Protein AF-A0A0S9REZ8-F1 (afdb_monomer_lite)

Radius of gyration: 22.98 Å; chains: 1; bounding box: 68×44×53 Å

Secondary structure (DSSP, 8-state):
---SBHHHHHHHHHSPTT-TT--SSBTTTTB-HHHHHHHHHHTT--TTSB--HHHHHHIIIIIIIIII-HHHHHHHTTSS--HHHHHHHHHHH-TTBBPTTTSSBTTTTSTT----B-HHHHHHHHHHHHHHHHHHHHTT--HHHHHHHTTT--S------PPPPPPPPPP------PPP-HHHHHHHHHHH-BSS--S-HHHHHHHHHHHTT-----TTS--SSGGGHHHHHHHTTPEEE--TTTTTT--PPTT-EEEEPP-TTS-TT-EEEEE-SSSEESSBB-SSSSSSHHHHHH---EEEEE-

Sequence (307 aa):
MSKQPFDDIMKAQSLPPGNPNRLFAVGKYQLIPITLASAVRALSIAKQEIFTPVLQEHLFRHYLVARKRPKVKNYIIRNGSSLQEAQLALAQEFASVASPHTGRSYYSGTGGNSASISVAAVTKALQEERELYASFLAAGLGPSDAWDALSFSPRNVAITILPLPQPSPIPAILRGKAKLNINLAVQYLRAHAQPKSIGQCARYVRNALEAGGLKAINPPERPVDAKDYGPVLKVRGFSETVLSGMLYHYDPLEGDVIVLQPYSGGNPAGHIAMFSGEDWMSDFVQRDIWAGPGYRAKKPHLALYRA

Structure (mmCIF, N/CA/C/O backbone):
data_AF-A0A0S9REZ8-F1
#
_entry.id   AF-A0A0S9REZ8-F1
#
loop_
_atom_site.group_PDB
_atom_site.id
_atom_site.type_symbol
_atom_site.label_atom_id
_atom_site.label_alt_id
_atom_site.label_comp_id
_atom_site.label_asym_id
_atom_site.label_entity_id
_atom_site.label_seq_id
_atom_site.pdbx_PDB_ins_code
_atom_site.Cartn_x
_atom_site.Cartn_y
_atom_site.Cartn_z
_atom_site.occupancy
_atom_site.B_iso_or_equiv
_atom_site.auth_seq_id
_atom_site.auth_comp_id
_atom_site.auth_asym_id
_atom_site.auth_atom_id
_atom_site.pdbx_PDB_model_num
ATOM 1 N N . MET A 1 1 ? 10.534 -0.480 -11.238 1.00 46.19 1 MET A N 1
ATOM 2 C CA . MET A 1 1 ? 10.135 -1.715 -10.522 1.00 46.19 1 MET A CA 1
ATOM 3 C C . MET A 1 1 ? 10.263 -2.889 -11.474 1.00 46.19 1 MET A C 1
ATOM 5 O O . MET A 1 1 ? 10.033 -2.687 -12.661 1.00 46.19 1 MET A O 1
ATOM 9 N N . SER A 1 2 ? 10.678 -4.061 -10.981 1.00 51.31 2 SER A N 1
ATOM 10 C CA . SER A 1 2 ? 10.748 -5.266 -11.816 1.00 51.31 2 SER A CA 1
ATOM 11 C C . SER A 1 2 ? 9.345 -5.620 -12.308 1.00 51.31 2 SER A C 1
ATOM 13 O O . SER A 1 2 ? 8.413 -5.665 -11.511 1.00 51.31 2 SER A O 1
ATOM 15 N N . LYS A 1 3 ? 9.203 -5.825 -13.618 1.00 69.12 3 LYS A N 1
ATOM 16 C CA . LYS A 1 3 ? 7.966 -6.281 -14.269 1.00 69.12 3 LYS A CA 1
ATOM 17 C C . LYS A 1 3 ? 8.010 -7.793 -14.539 1.00 69.12 3 LYS A C 1
ATOM 19 O O . LYS A 1 3 ? 7.423 -8.258 -15.505 1.00 69.12 3 LYS A O 1
ATOM 24 N N . GLN A 1 4 ? 8.787 -8.537 -13.750 1.00 82.88 4 GLN A N 1
ATOM 25 C CA . GLN A 1 4 ? 9.055 -9.957 -13.977 1.00 82.88 4 GLN A CA 1
ATOM 26 C C . GLN A 1 4 ? 8.346 -10.834 -12.934 1.00 82.88 4 GLN A C 1
ATOM 28 O O . GLN A 1 4 ? 8.192 -10.395 -11.786 1.00 82.88 4 GLN A O 1
ATOM 33 N N . PRO A 1 5 ? 7.950 -12.064 -13.306 1.00 89.88 5 PRO A N 1
ATOM 34 C CA . PRO A 1 5 ? 7.475 -13.075 -12.368 1.00 89.88 5 PRO A CA 1
ATOM 35 C C . PRO A 1 5 ? 8.495 -13.408 -11.269 1.00 89.88 5 PRO A C 1
ATOM 37 O O . PRO A 1 5 ? 9.709 -13.310 -11.486 1.00 89.88 5 PRO A O 1
ATOM 40 N N . PHE A 1 6 ? 8.029 -13.875 -10.106 1.00 84.50 6 PHE A N 1
ATOM 41 C CA . PHE A 1 6 ? 8.921 -14.362 -9.042 1.00 84.50 6 PHE A CA 1
ATOM 42 C C . PHE A 1 6 ? 9.846 -15.485 -9.509 1.00 84.50 6 PHE A C 1
ATOM 44 O O . PHE A 1 6 ? 11.010 -15.494 -9.116 1.00 84.50 6 PHE A O 1
ATOM 51 N N . ASP A 1 7 ? 9.374 -16.403 -10.353 1.00 92.81 7 ASP A N 1
ATOM 52 C CA . ASP A 1 7 ? 10.189 -17.505 -10.872 1.00 92.81 7 ASP A CA 1
ATOM 53 C C . ASP A 1 7 ? 11.408 -16.998 -11.644 1.00 92.81 7 ASP A C 1
ATOM 55 O O . ASP A 1 7 ? 12.515 -17.500 -11.452 1.00 92.81 7 ASP A O 1
ATOM 59 N N . ASP A 1 8 ? 11.238 -15.971 -12.472 1.00 95.19 8 ASP A N 1
ATOM 60 C CA . ASP A 1 8 ? 12.335 -15.420 -13.268 1.00 95.19 8 ASP A CA 1
ATOM 61 C C . ASP A 1 8 ? 13.333 -14.666 -12.394 1.00 95.19 8 ASP A C 1
ATOM 63 O O . ASP A 1 8 ? 14.547 -14.810 -12.553 1.00 95.19 8 ASP A O 1
ATOM 67 N N . ILE A 1 9 ? 12.833 -13.938 -11.395 1.00 95.38 9 ILE A N 1
ATOM 68 C CA . ILE A 1 9 ? 13.674 -13.278 -10.398 1.00 95.38 9 ILE A CA 1
ATOM 69 C C . ILE A 1 9 ? 14.472 -14.308 -9.599 1.00 95.38 9 ILE A C 1
ATOM 71 O O . ILE A 1 9 ? 15.677 -14.145 -9.419 1.00 95.38 9 ILE A O 1
ATOM 75 N N . MET A 1 10 ? 13.827 -15.377 -9.133 1.00 94.81 10 MET A N 1
ATOM 76 C CA . MET A 1 10 ? 14.469 -16.425 -8.343 1.00 94.81 10 MET A CA 1
ATOM 77 C C . MET A 1 10 ? 15.505 -17.199 -9.168 1.00 94.81 10 MET A C 1
ATOM 79 O O . MET A 1 10 ? 16.581 -17.508 -8.653 1.00 94.81 10 MET A O 1
ATOM 83 N N . LYS A 1 11 ? 15.241 -17.443 -10.459 1.00 96.50 11 LYS A N 1
ATOM 84 C CA . LYS A 1 11 ? 16.235 -17.992 -11.396 1.00 96.50 11 LYS A CA 1
ATOM 85 C C . LYS A 1 11 ? 17.429 -17.052 -11.537 1.00 96.50 11 LYS A C 1
ATOM 87 O O . LYS A 1 11 ? 18.560 -17.490 -11.336 1.00 96.50 11 LYS A O 1
ATOM 92 N N . ALA A 1 12 ? 17.201 -15.764 -11.794 1.00 96.31 12 ALA A N 1
ATOM 93 C CA . ALA A 1 12 ? 18.276 -14.777 -11.900 1.00 96.31 12 ALA A CA 1
ATOM 94 C C . ALA A 1 12 ? 19.087 -14.658 -10.595 1.00 96.31 12 ALA A C 1
ATOM 96 O O . ALA A 1 12 ? 20.307 -14.515 -10.621 1.00 96.31 12 ALA A O 1
ATOM 97 N N . GLN A 1 13 ? 18.432 -14.785 -9.440 1.00 96.56 13 GLN A N 1
ATOM 98 C CA . GLN A 1 13 ? 19.068 -14.809 -8.122 1.00 96.56 13 GLN A CA 1
ATOM 99 C C . GLN A 1 13 ? 19.929 -16.056 -7.866 1.00 96.56 13 GLN A C 1
ATOM 101 O O . GLN A 1 13 ? 20.894 -15.991 -7.098 1.00 96.56 13 GLN A O 1
ATOM 106 N N . SER A 1 14 ? 19.599 -17.177 -8.512 1.00 96.06 14 SER A N 1
ATOM 107 C CA . SER A 1 14 ? 20.337 -18.442 -8.403 1.00 96.06 14 SER A CA 1
ATOM 108 C C . SER A 1 14 ? 21.596 -18.512 -9.273 1.00 96.06 14 SER A C 1
ATOM 110 O O . SER A 1 14 ? 22.399 -19.427 -9.101 1.00 96.06 14 SER A O 1
ATOM 112 N N . LEU A 1 15 ? 21.794 -17.551 -10.185 1.00 96.00 15 LEU A N 1
ATOM 113 C CA . LEU A 1 15 ? 22.971 -17.519 -11.051 1.00 96.00 15 LEU A CA 1
ATOM 114 C C . LEU A 1 15 ? 24.277 -17.405 -10.229 1.00 96.00 15 LEU A C 1
ATOM 116 O O . LEU A 1 15 ? 24.268 -16.815 -9.140 1.00 96.00 15 LEU A O 1
ATOM 120 N N . PRO A 1 16 ? 25.412 -17.932 -10.735 1.00 95.25 16 PRO A N 1
ATOM 121 C CA . PRO A 1 16 ? 26.695 -17.882 -10.033 1.00 95.25 16 PRO A CA 1
ATOM 122 C C . PRO A 1 16 ? 27.181 -16.448 -9.764 1.00 95.25 16 PRO A C 1
ATOM 124 O O . PRO A 1 16 ? 26.943 -15.561 -10.594 1.00 95.25 16 PRO A O 1
ATOM 127 N N . PRO A 1 17 ? 27.893 -16.191 -8.647 1.00 91.81 17 PRO A N 1
ATOM 128 C CA . PRO A 1 17 ? 28.542 -14.903 -8.404 1.00 91.81 17 PRO A CA 1
ATOM 129 C C . PRO A 1 17 ? 29.398 -14.460 -9.600 1.00 91.81 17 PRO A C 1
ATOM 131 O O . PRO A 1 17 ? 30.110 -15.268 -10.186 1.00 91.81 17 PRO A O 1
ATOM 134 N N . GLY A 1 18 ? 29.311 -13.180 -9.969 1.00 90.69 18 GLY A N 1
ATOM 135 C CA . GLY A 1 18 ? 30.014 -12.617 -11.129 1.00 90.69 18 GLY A CA 1
ATOM 136 C C . GLY A 1 18 ? 29.267 -12.733 -12.464 1.00 90.69 18 GLY A C 1
ATOM 137 O O . GLY A 1 18 ? 29.656 -12.071 -13.421 1.00 90.69 18 GLY A O 1
ATOM 138 N N . ASN A 1 19 ? 28.172 -13.500 -12.545 1.00 95.19 19 ASN A N 1
ATOM 139 C CA . ASN A 1 19 ? 27.331 -13.505 -13.742 1.00 95.19 19 ASN A CA 1
ATOM 140 C C . ASN A 1 19 ? 26.624 -12.137 -13.911 1.00 95.19 19 ASN A C 1
ATOM 142 O O . ASN A 1 19 ? 25.979 -11.684 -12.961 1.00 95.19 19 ASN A O 1
ATOM 146 N N . PRO A 1 20 ? 26.686 -11.492 -15.094 1.00 94.19 20 PRO A N 1
ATOM 147 C CA . PRO A 1 20 ? 26.133 -10.149 -15.305 1.00 94.19 20 PRO A CA 1
ATOM 148 C C . PRO A 1 20 ? 24.605 -10.082 -15.172 1.00 94.19 20 PRO A C 1
ATOM 150 O O . PRO A 1 20 ? 24.064 -9.029 -14.853 1.00 94.19 20 PRO A O 1
ATOM 153 N N . ASN A 1 21 ? 23.909 -11.205 -15.364 1.00 93.56 21 ASN A N 1
ATOM 154 C CA . ASN A 1 21 ? 22.455 -11.298 -15.225 1.00 93.56 21 ASN A CA 1
ATOM 155 C C . ASN A 1 21 ? 22.022 -11.684 -13.805 1.00 93.56 21 ASN A C 1
ATOM 157 O O . ASN A 1 21 ? 20.826 -11.817 -13.533 1.00 93.56 21 ASN A O 1
ATOM 161 N N . ARG A 1 22 ? 22.974 -11.905 -12.889 1.00 94.56 22 ARG A N 1
ATOM 162 C CA . ARG A 1 22 ? 22.656 -12.270 -11.514 1.00 94.56 22 ARG A CA 1
ATOM 163 C C . ARG A 1 22 ? 22.061 -11.085 -10.772 1.00 94.56 22 ARG A C 1
ATOM 165 O O . ARG A 1 22 ? 22.705 -10.054 -10.595 1.00 94.56 22 ARG A O 1
ATOM 172 N N . LEU A 1 23 ? 20.877 -11.287 -10.210 1.00 93.62 23 LEU A N 1
ATOM 173 C CA . LEU A 1 23 ? 20.298 -10.355 -9.248 1.00 93.62 23 LEU A CA 1
ATOM 174 C C . LEU A 1 23 ? 20.758 -10.751 -7.842 1.00 93.62 23 LEU A C 1
ATOM 176 O O . LEU A 1 23 ? 20.544 -11.880 -7.420 1.00 93.62 23 LEU A O 1
ATOM 180 N N . PHE A 1 24 ? 21.408 -9.860 -7.093 1.00 90.12 24 PHE A N 1
ATOM 181 C CA . PHE A 1 24 ? 21.782 -10.175 -5.706 1.00 90.12 24 PHE A CA 1
ATOM 182 C C . PHE A 1 24 ? 20.659 -9.846 -4.718 1.00 90.12 24 PHE A C 1
ATOM 184 O O . PHE A 1 24 ? 20.272 -10.691 -3.916 1.00 90.12 24 PHE A O 1
ATOM 191 N N . ALA A 1 25 ? 20.102 -8.642 -4.812 1.00 89.94 25 ALA A N 1
ATOM 192 C CA . ALA A 1 25 ? 18.986 -8.171 -4.004 1.00 89.94 25 ALA A CA 1
ATOM 193 C C . ALA A 1 25 ? 17.958 -7.496 -4.916 1.00 89.94 25 ALA A C 1
ATOM 195 O O . ALA A 1 25 ? 18.331 -6.862 -5.904 1.00 89.94 25 ALA A O 1
ATOM 196 N N . VAL A 1 26 ? 16.668 -7.648 -4.609 1.00 91.00 26 VAL A N 1
ATOM 197 C CA . VAL A 1 26 ? 15.590 -7.135 -5.467 1.00 91.00 26 VAL A CA 1
ATOM 198 C C . VAL A 1 26 ? 14.542 -6.338 -4.700 1.00 91.00 26 VAL A C 1
ATOM 200 O O . VAL A 1 26 ? 14.260 -6.588 -3.527 1.00 91.00 26 VAL A O 1
ATOM 203 N N . GLY A 1 27 ? 13.919 -5.395 -5.407 1.00 88.31 27 GLY A N 1
ATOM 204 C CA . GLY A 1 27 ? 12.784 -4.621 -4.911 1.00 88.31 27 GLY A CA 1
ATOM 205 C C . GLY A 1 27 ? 13.136 -3.583 -3.841 1.00 88.31 27 GLY A C 1
ATOM 206 O O . GLY A 1 27 ? 14.287 -3.409 -3.442 1.00 88.31 27 GLY A O 1
ATOM 207 N N . LYS A 1 28 ? 12.104 -2.890 -3.360 1.00 81.12 28 LYS A N 1
ATOM 208 C CA . LYS A 1 28 ? 12.156 -1.839 -2.335 1.00 81.12 28 LYS A CA 1
ATOM 209 C C . LYS A 1 28 ? 12.852 -2.301 -1.055 1.00 81.12 28 LYS A C 1
ATOM 211 O O . LYS A 1 28 ? 13.579 -1.532 -0.440 1.00 81.12 28 LYS A O 1
ATOM 216 N N . TYR A 1 29 ? 12.652 -3.566 -0.694 1.00 89.25 29 TYR A N 1
ATOM 217 C CA . TYR A 1 29 ? 13.137 -4.160 0.551 1.00 89.25 29 TYR A CA 1
ATOM 218 C C . TYR A 1 29 ? 14.434 -4.961 0.392 1.00 89.25 29 TYR A C 1
ATOM 220 O O . TYR A 1 29 ? 14.837 -5.632 1.336 1.00 89.25 29 TYR A O 1
ATOM 228 N N . GLN A 1 30 ? 15.080 -4.891 -0.782 1.00 90.50 30 GLN A N 1
ATOM 229 C CA . GLN A 1 30 ? 16.375 -5.530 -1.056 1.00 90.50 30 GLN A CA 1
ATOM 230 C C . GLN A 1 30 ? 16.391 -7.022 -0.670 1.00 90.50 30 GLN A C 1
ATOM 232 O O . GLN A 1 30 ? 17.290 -7.513 0.010 1.00 90.50 30 GLN A O 1
ATOM 237 N N . LEU A 1 31 ? 15.365 -7.760 -1.103 1.00 89.62 31 LEU A N 1
ATOM 238 C CA . LEU A 1 31 ? 15.197 -9.176 -0.787 1.00 89.62 31 LEU A CA 1
ATOM 239 C C . LEU A 1 31 ? 16.284 -10.006 -1.484 1.00 89.62 31 LEU A C 1
ATOM 241 O O . LEU A 1 31 ? 16.323 -10.088 -2.710 1.00 89.62 31 LEU A O 1
ATOM 245 N N . ILE A 1 32 ? 17.155 -10.631 -0.696 1.00 87.94 32 ILE A N 1
ATOM 246 C CA . ILE A 1 32 ? 18.173 -11.584 -1.168 1.00 87.94 32 ILE A CA 1
ATOM 247 C C . ILE A 1 32 ? 17.552 -12.970 -1.449 1.00 87.94 32 ILE A C 1
ATOM 249 O O . ILE A 1 32 ? 16.435 -13.224 -0.983 1.00 87.94 32 ILE A O 1
ATOM 253 N N . PRO A 1 33 ? 18.255 -13.902 -2.130 1.00 91.94 33 PRO A N 1
ATOM 254 C CA . PRO A 1 33 ? 17.649 -15.127 -2.662 1.00 91.94 33 PRO A CA 1
ATOM 255 C C . PRO A 1 33 ? 16.930 -15.975 -1.607 1.00 91.94 33 PRO A C 1
ATOM 257 O O . PRO A 1 33 ? 15.772 -16.350 -1.781 1.00 91.94 33 PRO A O 1
ATOM 260 N N . ILE A 1 34 ? 17.583 -16.221 -0.466 1.00 89.44 34 ILE A N 1
ATOM 261 C CA . ILE A 1 34 ? 17.001 -17.031 0.613 1.00 89.44 34 ILE A CA 1
ATOM 262 C C . ILE A 1 34 ? 15.780 -16.360 1.254 1.00 89.44 34 ILE A C 1
ATOM 264 O O . ILE A 1 34 ? 14.799 -17.036 1.568 1.00 89.44 34 ILE A O 1
ATOM 268 N N . THR A 1 35 ? 15.807 -15.034 1.415 1.00 88.56 35 THR A N 1
ATOM 269 C CA . THR A 1 35 ? 14.703 -14.285 2.022 1.00 88.56 35 THR A CA 1
ATOM 270 C C . THR A 1 35 ? 13.503 -14.243 1.081 1.00 88.56 35 THR A C 1
ATOM 272 O O . THR A 1 35 ? 12.394 -14.519 1.530 1.00 88.56 35 THR A O 1
ATOM 275 N N . LEU A 1 36 ? 13.711 -13.969 -0.214 1.00 93.94 36 LEU A N 1
ATOM 276 C CA . LEU A 1 36 ? 12.629 -13.962 -1.201 1.00 93.94 36 LEU A CA 1
ATOM 277 C C . LEU A 1 36 ? 11.969 -15.342 -1.304 1.00 93.94 36 LEU A C 1
ATOM 279 O O . LEU A 1 36 ? 10.754 -15.450 -1.163 1.00 93.94 36 LEU A O 1
ATOM 283 N N . ALA A 1 37 ? 12.769 -16.401 -1.465 1.00 90.12 37 ALA A N 1
ATOM 284 C CA . ALA A 1 37 ? 12.266 -17.770 -1.574 1.00 90.12 37 ALA A CA 1
ATOM 285 C C . ALA A 1 37 ? 11.467 -18.200 -0.333 1.00 90.12 37 ALA A C 1
ATOM 287 O O . ALA A 1 37 ? 10.420 -18.843 -0.448 1.00 90.12 37 ALA A O 1
ATOM 288 N N . SER A 1 38 ? 11.945 -17.830 0.858 1.00 84.44 38 SER A N 1
ATOM 289 C CA . SER A 1 38 ? 11.259 -18.144 2.113 1.00 84.44 38 SER A CA 1
ATOM 290 C C . SER A 1 38 ? 9.954 -17.364 2.261 1.00 84.44 38 SER A C 1
ATOM 292 O O . SER A 1 38 ? 8.967 -17.924 2.730 1.00 84.44 38 SER A O 1
ATOM 294 N N . ALA A 1 39 ? 9.925 -16.104 1.824 1.00 84.75 39 ALA A N 1
ATOM 295 C CA . ALA A 1 39 ? 8.733 -15.270 1.858 1.00 84.75 39 ALA A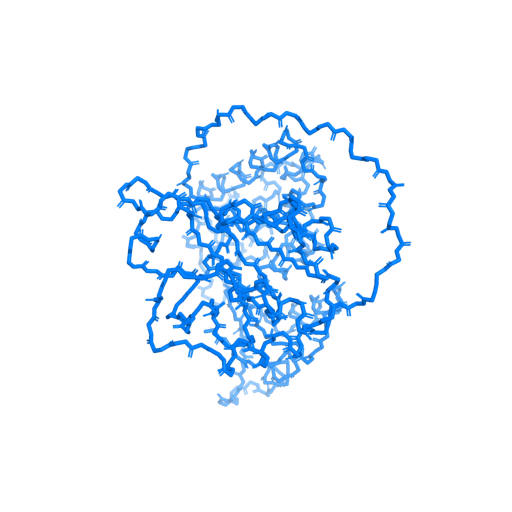 CA 1
ATOM 296 C C . ALA A 1 39 ? 7.646 -15.771 0.896 1.00 84.75 39 ALA A C 1
ATOM 298 O O . ALA A 1 39 ? 6.509 -15.973 1.320 1.00 84.75 39 ALA A O 1
ATOM 299 N N . VAL A 1 40 ? 8.014 -16.061 -0.359 1.00 85.38 40 VAL A N 1
ATOM 300 C CA . VAL A 1 40 ? 7.119 -16.632 -1.383 1.00 85.38 40 VAL A CA 1
ATOM 301 C C . VAL A 1 40 ? 6.507 -17.943 -0.891 1.00 85.38 40 VAL A C 1
ATOM 303 O O . VAL A 1 40 ? 5.291 -18.113 -0.940 1.00 85.38 40 VAL A O 1
ATOM 306 N N . ARG A 1 41 ? 7.327 -18.843 -0.325 1.00 80.12 41 ARG A N 1
ATOM 307 C CA . ARG A 1 41 ? 6.849 -20.110 0.247 1.00 80.12 41 ARG A CA 1
ATOM 308 C C . ARG A 1 41 ? 5.918 -19.891 1.437 1.00 80.12 41 ARG A C 1
ATOM 310 O O . ARG A 1 41 ? 4.853 -20.491 1.498 1.00 80.12 41 ARG A O 1
ATOM 317 N N . ALA A 1 42 ? 6.318 -19.058 2.395 1.00 69.56 42 ALA A N 1
ATOM 318 C CA . ALA A 1 42 ? 5.556 -18.847 3.622 1.00 69.56 42 ALA A CA 1
ATOM 319 C C . ALA A 1 42 ? 4.181 -18.220 3.348 1.00 69.56 42 ALA A C 1
ATOM 321 O O . ALA A 1 42 ? 3.206 -18.570 4.016 1.00 69.56 42 ALA A O 1
ATOM 322 N N . LEU A 1 43 ? 4.105 -17.304 2.384 1.00 78.50 43 LEU A N 1
ATOM 323 C CA . LEU A 1 43 ? 2.877 -16.602 2.016 1.00 78.50 43 LEU A CA 1
ATOM 324 C C . LEU A 1 43 ? 2.096 -17.295 0.893 1.00 78.50 43 LEU A C 1
ATOM 326 O O . LEU A 1 43 ? 1.060 -16.788 0.488 1.00 78.50 43 LEU A O 1
ATOM 330 N N . SER A 1 44 ? 2.555 -18.464 0.429 1.00 81.44 44 SER A N 1
ATOM 331 C CA . SER A 1 44 ? 1.925 -19.219 -0.665 1.00 81.44 44 SER A CA 1
ATOM 332 C C . SER A 1 44 ? 1.716 -18.377 -1.930 1.00 81.44 44 SER A C 1
ATOM 334 O O . SER A 1 44 ? 0.706 -18.509 -2.615 1.00 81.44 44 SER A O 1
ATOM 336 N N . ILE A 1 45 ? 2.675 -17.498 -2.235 1.00 75.50 45 ILE A N 1
ATOM 337 C CA . ILE A 1 45 ? 2.628 -16.665 -3.438 1.00 75.50 45 ILE A CA 1
ATOM 338 C C . ILE A 1 45 ? 2.948 -17.551 -4.638 1.00 75.50 45 ILE A C 1
ATOM 340 O O . ILE A 1 45 ? 3.948 -18.277 -4.650 1.00 75.50 45 ILE A O 1
ATOM 344 N N . ALA A 1 46 ? 2.091 -17.489 -5.650 1.00 72.00 46 ALA A N 1
ATOM 345 C CA . ALA A 1 46 ? 2.297 -18.201 -6.896 1.00 72.00 46 ALA A CA 1
ATOM 346 C C . ALA A 1 46 ? 3.543 -17.636 -7.600 1.00 72.00 46 ALA A C 1
ATOM 348 O O . ALA A 1 46 ? 3.707 -16.426 -7.729 1.00 72.00 46 ALA A O 1
ATOM 349 N N . LYS A 1 47 ? 4.468 -18.494 -8.036 1.00 82.25 47 LYS A N 1
ATOM 350 C CA . LYS A 1 47 ? 5.764 -18.026 -8.555 1.00 82.25 47 LYS A CA 1
ATOM 351 C C . LYS A 1 47 ? 5.663 -17.319 -9.917 1.00 82.25 47 LYS A C 1
ATOM 353 O O . LYS A 1 47 ? 6.559 -16.575 -10.303 1.00 82.25 47 LYS A O 1
ATOM 358 N N . GLN A 1 48 ? 4.560 -17.531 -10.619 1.00 80.81 48 GLN A N 1
ATOM 359 C CA . GLN A 1 48 ? 4.171 -16.847 -11.845 1.00 80.81 48 GLN A CA 1
ATOM 360 C C . GLN A 1 48 ? 3.650 -15.421 -11.608 1.00 80.81 48 GLN A C 1
ATOM 362 O O . GLN A 1 48 ? 3.560 -14.654 -12.563 1.00 80.81 48 GLN A O 1
ATOM 367 N N . GLU A 1 49 ? 3.318 -15.056 -10.363 1.00 69.12 49 GLU A N 1
ATOM 368 C CA . GLU A 1 49 ? 2.887 -13.697 -10.025 1.00 69.12 49 GLU A CA 1
ATOM 369 C C . GLU A 1 49 ? 3.996 -12.688 -10.323 1.00 69.12 49 GLU A C 1
ATOM 371 O O . GLU A 1 49 ? 5.181 -12.942 -10.079 1.00 69.12 49 GLU A O 1
ATOM 376 N N . ILE A 1 50 ? 3.608 -11.516 -10.822 1.00 81.81 50 ILE A N 1
ATOM 377 C CA . ILE A 1 50 ? 4.540 -10.426 -11.119 1.00 81.81 50 ILE A CA 1
ATOM 378 C C . ILE A 1 50 ? 5.002 -9.783 -9.812 1.00 81.81 50 ILE A C 1
ATOM 380 O O . ILE A 1 50 ? 4.198 -9.526 -8.924 1.00 81.81 50 ILE A O 1
ATOM 384 N N . PHE A 1 51 ? 6.292 -9.459 -9.689 1.00 80.44 51 PHE A N 1
ATOM 385 C CA . PHE A 1 51 ? 6.860 -8.827 -8.491 1.00 80.44 51 PHE A CA 1
ATOM 386 C C . PHE A 1 51 ? 6.505 -7.331 -8.362 1.00 80.44 51 PHE A C 1
ATOM 388 O O . PHE A 1 51 ? 7.361 -6.435 -8.357 1.00 80.44 51 PHE A O 1
ATOM 395 N N . THR A 1 52 ? 5.205 -7.061 -8.261 1.00 76.38 52 THR A N 1
ATOM 396 C CA . THR A 1 52 ? 4.605 -5.729 -8.214 1.00 76.38 52 THR A CA 1
ATOM 397 C C . THR A 1 52 ? 4.938 -4.987 -6.915 1.00 76.38 52 THR A C 1
ATOM 399 O O . THR A 1 52 ? 5.387 -5.584 -5.930 1.00 76.38 52 THR A O 1
ATOM 402 N N . PRO A 1 53 ? 4.714 -3.662 -6.868 1.00 74.88 53 PRO A N 1
ATOM 403 C CA . PRO A 1 53 ? 4.837 -2.890 -5.632 1.00 74.88 53 PRO A CA 1
ATOM 404 C C . PRO A 1 53 ? 3.931 -3.415 -4.516 1.00 74.88 53 PRO A C 1
ATOM 406 O O . PRO A 1 53 ? 4.376 -3.522 -3.379 1.00 74.88 53 PRO A O 1
ATOM 409 N N . VAL A 1 54 ? 2.698 -3.813 -4.846 1.00 69.81 54 VAL A N 1
ATOM 410 C CA . VAL A 1 54 ? 1.739 -4.368 -3.879 1.00 69.81 54 VAL A CA 1
ATOM 411 C C . VAL A 1 54 ? 2.277 -5.653 -3.257 1.00 69.81 54 VAL A C 1
ATOM 413 O O . VAL A 1 54 ? 2.274 -5.791 -2.035 1.00 69.81 54 VAL A O 1
ATOM 416 N N . LEU A 1 55 ? 2.820 -6.569 -4.066 1.00 78.56 55 LEU A N 1
ATOM 417 C CA . LEU A 1 55 ? 3.406 -7.795 -3.527 1.00 78.56 55 LEU A CA 1
ATOM 418 C C . LEU A 1 55 ? 4.699 -7.538 -2.746 1.00 78.56 55 LEU A C 1
ATOM 420 O O . LEU A 1 55 ? 4.973 -8.255 -1.788 1.00 78.56 55 LEU A O 1
ATOM 424 N N . GLN A 1 56 ? 5.463 -6.490 -3.064 1.00 84.75 56 GLN A N 1
ATOM 425 C CA . GLN A 1 56 ? 6.587 -6.063 -2.224 1.00 84.75 56 GLN A CA 1
ATOM 426 C C . GLN A 1 56 ? 6.126 -5.598 -0.837 1.00 84.75 56 GLN A C 1
ATOM 428 O O . GLN A 1 56 ? 6.729 -6.000 0.160 1.00 84.75 56 GLN A O 1
ATOM 433 N N . GLU A 1 57 ? 5.053 -4.808 -0.755 1.00 81.06 57 GLU A N 1
ATOM 434 C CA . GLU A 1 57 ? 4.447 -4.421 0.526 1.00 81.06 57 GLU A CA 1
ATOM 435 C C . GLU A 1 57 ? 3.882 -5.631 1.278 1.00 81.06 57 GLU A C 1
ATOM 437 O O . GLU A 1 57 ? 4.099 -5.765 2.482 1.00 81.06 57 GLU A O 1
ATOM 442 N N . HIS A 1 58 ? 3.244 -6.567 0.571 1.00 82.38 58 HIS A N 1
ATOM 443 C CA . HIS A 1 58 ? 2.731 -7.802 1.160 1.00 82.38 58 HIS A CA 1
ATOM 444 C C . HIS A 1 58 ? 3.856 -8.665 1.763 1.00 82.38 58 HIS A C 1
ATOM 446 O O . HIS A 1 58 ? 3.765 -9.108 2.911 1.00 82.38 58 HIS A O 1
ATOM 452 N N . LEU A 1 59 ? 4.969 -8.841 1.042 1.00 84.12 59 LEU A N 1
ATOM 453 C CA . LEU A 1 59 ? 6.159 -9.541 1.541 1.00 84.12 59 LEU A CA 1
ATOM 454 C C . LEU A 1 59 ? 6.750 -8.845 2.772 1.00 84.12 59 LEU A C 1
ATOM 456 O O . LEU A 1 59 ? 7.100 -9.509 3.750 1.00 84.12 59 LEU A O 1
ATOM 460 N N . PHE A 1 60 ? 6.838 -7.515 2.759 1.00 91.38 60 PHE A N 1
ATOM 461 C CA . PHE A 1 60 ? 7.301 -6.755 3.916 1.00 91.38 60 PHE A CA 1
ATOM 462 C C . PHE A 1 60 ? 6.391 -6.967 5.127 1.00 91.38 60 PHE A C 1
ATOM 464 O O . PHE A 1 60 ? 6.848 -7.462 6.159 1.00 91.38 60 PHE A O 1
ATOM 471 N N . ARG A 1 61 ? 5.100 -6.660 4.978 1.00 92.12 61 ARG A N 1
ATOM 472 C CA . ARG A 1 61 ? 4.108 -6.644 6.055 1.00 92.12 61 ARG A CA 1
ATOM 473 C C . ARG A 1 61 ? 3.858 -8.026 6.642 1.00 92.12 61 ARG A C 1
ATOM 475 O O . ARG A 1 61 ? 3.855 -8.178 7.860 1.00 92.12 61 ARG A O 1
ATOM 482 N N . HIS A 1 62 ? 3.669 -9.046 5.806 1.00 82.69 62 HIS A N 1
ATOM 483 C CA . HIS A 1 62 ? 3.246 -10.372 6.268 1.00 82.69 62 HIS A CA 1
ATOM 484 C C . HIS A 1 62 ? 4.393 -11.349 6.480 1.00 82.69 62 HIS A C 1
ATOM 486 O O . HIS A 1 62 ? 4.240 -12.292 7.260 1.00 82.69 62 HIS A O 1
ATOM 492 N N . TYR A 1 63 ? 5.542 -11.144 5.834 1.00 92.81 63 TYR A N 1
ATOM 493 C CA . TYR A 1 63 ? 6.700 -12.000 6.048 1.00 92.81 63 TYR A CA 1
ATOM 494 C C . TYR A 1 63 ? 7.785 -11.308 6.868 1.00 92.81 63 TYR A C 1
ATOM 496 O O . TYR A 1 63 ? 8.050 -11.767 7.979 1.00 92.81 63 TYR A O 1
ATOM 504 N N . LEU A 1 64 ? 8.374 -10.208 6.388 1.00 93.44 64 LEU A N 1
ATOM 505 C CA . LEU A 1 64 ? 9.542 -9.602 7.042 1.00 93.44 64 LEU A CA 1
ATOM 506 C C . LEU A 1 64 ? 9.228 -9.125 8.466 1.00 93.44 64 LEU A C 1
ATOM 508 O O . LEU A 1 64 ? 9.891 -9.560 9.406 1.00 93.44 64 LEU A O 1
ATOM 512 N N . VAL A 1 65 ? 8.191 -8.301 8.649 1.00 95.69 65 VAL A N 1
ATOM 513 C CA . VAL A 1 65 ? 7.886 -7.688 9.959 1.00 95.69 65 VAL A CA 1
ATOM 514 C C . VAL A 1 65 ? 6.843 -8.439 10.794 1.00 95.69 65 VAL A C 1
ATOM 516 O O . VAL A 1 65 ? 6.653 -8.120 11.965 1.00 95.69 65 VAL A O 1
ATOM 519 N N . ALA A 1 66 ? 6.183 -9.455 10.228 1.00 91.25 66 ALA A N 1
ATOM 520 C CA . ALA A 1 66 ? 5.215 -10.282 10.955 1.00 91.25 66 ALA A CA 1
ATOM 521 C C . ALA A 1 66 ? 5.732 -11.683 11.289 1.00 91.25 66 ALA A C 1
ATOM 523 O O . ALA A 1 66 ? 5.689 -12.078 12.450 1.00 91.25 66 ALA A O 1
ATOM 524 N N . ARG A 1 67 ? 6.200 -12.454 10.298 1.00 90.50 67 ARG A N 1
ATOM 525 C CA . ARG A 1 67 ? 6.630 -13.848 10.516 1.00 90.50 67 ARG A CA 1
ATOM 526 C C . ARG A 1 67 ? 8.099 -13.955 10.902 1.00 90.50 67 ARG A C 1
ATOM 528 O O . ARG A 1 67 ? 8.428 -14.662 11.845 1.00 90.50 67 ARG A O 1
ATOM 535 N N . LYS A 1 68 ? 8.982 -13.262 10.181 1.00 92.38 68 LYS A N 1
ATOM 536 C CA . LYS A 1 68 ? 10.433 -13.314 10.396 1.00 92.38 68 LYS A CA 1
ATOM 537 C C . LYS A 1 68 ? 10.857 -12.464 11.596 1.00 92.38 68 LYS A C 1
ATOM 539 O O . LYS A 1 68 ? 11.706 -12.890 12.374 1.00 92.38 68 LYS A O 1
ATOM 544 N N . ARG A 1 69 ? 10.236 -11.293 11.786 1.00 97.50 69 ARG A N 1
ATOM 545 C CA . ARG A 1 69 ? 10.473 -10.380 12.921 1.00 97.50 69 ARG A CA 1
ATOM 546 C C . ARG A 1 69 ? 9.206 -10.133 13.751 1.00 97.50 69 ARG A C 1
ATOM 548 O O . ARG A 1 69 ? 8.757 -8.993 13.839 1.00 97.50 69 ARG A O 1
ATOM 555 N N . PRO A 1 70 ? 8.641 -11.154 14.423 1.00 97.44 70 PRO A N 1
ATOM 556 C CA . PRO A 1 70 ? 7.351 -11.040 15.113 1.00 97.44 70 PRO A CA 1
ATOM 557 C C . PRO A 1 70 ? 7.322 -9.961 16.202 1.00 97.44 70 PRO A C 1
ATOM 559 O O . PRO A 1 70 ? 6.266 -9.396 16.469 1.00 97.44 70 PRO A O 1
ATOM 562 N N . LYS A 1 71 ? 8.476 -9.611 16.786 1.00 98.44 71 LYS A N 1
ATOM 563 C CA . LYS A 1 71 ? 8.596 -8.519 17.766 1.00 98.44 71 LYS A CA 1
ATOM 564 C C . LYS A 1 71 ? 8.143 -7.161 17.211 1.00 98.44 71 LYS A C 1
ATOM 566 O O . LYS A 1 71 ? 7.610 -6.353 17.965 1.00 98.44 71 LYS A O 1
ATOM 571 N N . VAL A 1 72 ? 8.293 -6.925 15.903 1.00 98.31 72 VAL A N 1
ATOM 572 C CA . VAL A 1 72 ? 7.813 -5.697 15.247 1.00 98.31 72 VAL A CA 1
ATOM 573 C C . VAL A 1 72 ? 6.287 -5.673 15.228 1.00 98.31 72 VAL A C 1
ATOM 575 O O . VAL A 1 72 ? 5.686 -4.753 15.781 1.00 98.31 72 VAL A O 1
ATOM 578 N N . LYS A 1 73 ? 5.652 -6.721 14.682 1.00 97.88 73 LYS A N 1
ATOM 579 C CA . LYS A 1 73 ? 4.190 -6.865 14.713 1.00 97.88 73 LYS A CA 1
ATOM 580 C C . LYS A 1 73 ? 3.643 -6.783 16.136 1.00 97.88 73 LYS A C 1
ATOM 582 O O . LYS A 1 73 ? 2.732 -6.001 16.376 1.00 97.88 73 LYS A O 1
ATOM 587 N N . ASN A 1 74 ? 4.215 -7.530 17.078 1.00 98.31 74 ASN A N 1
ATOM 588 C CA . ASN A 1 74 ? 3.757 -7.572 18.467 1.00 98.31 74 ASN A CA 1
ATOM 589 C C . ASN A 1 74 ? 3.814 -6.204 19.152 1.00 98.31 74 ASN A C 1
ATOM 591 O O . ASN A 1 74 ? 2.918 -5.884 19.931 1.00 98.31 74 ASN A O 1
ATOM 595 N N . TYR A 1 75 ? 4.818 -5.377 18.853 1.00 98.56 75 TYR A N 1
ATOM 596 C CA . TYR A 1 75 ? 4.858 -4.007 19.356 1.00 98.56 75 TYR A CA 1
ATOM 597 C C . TYR A 1 75 ? 3.711 -3.160 18.785 1.00 98.56 75 TYR A C 1
ATOM 599 O O . TYR A 1 75 ? 3.014 -2.486 19.548 1.00 98.56 75 TYR A O 1
ATOM 607 N N . ILE A 1 76 ? 3.498 -3.214 17.465 1.00 97.81 76 ILE A N 1
ATOM 608 C CA . ILE A 1 76 ? 2.476 -2.424 16.759 1.00 97.81 76 ILE A CA 1
ATOM 609 C C . ILE A 1 76 ? 1.067 -2.801 17.231 1.00 97.81 76 ILE A C 1
ATOM 611 O O . ILE A 1 76 ? 0.280 -1.926 17.582 1.00 97.81 76 ILE A O 1
ATOM 615 N N . ILE A 1 77 ? 0.761 -4.098 17.329 1.00 97.00 77 ILE A N 1
ATOM 616 C CA . ILE A 1 77 ? -0.576 -4.576 17.720 1.00 97.00 77 ILE A CA 1
ATOM 617 C C . ILE A 1 77 ? -0.791 -4.634 19.240 1.00 97.00 77 ILE A C 1
ATOM 619 O O . ILE A 1 77 ? -1.807 -5.148 19.698 1.00 97.00 77 ILE A O 1
ATOM 623 N N . ARG A 1 78 ? 0.158 -4.117 20.034 1.00 95.94 78 ARG A N 1
ATOM 624 C CA . ARG A 1 78 ? 0.127 -4.107 21.511 1.00 95.94 78 ARG A CA 1
ATOM 625 C C . ARG A 1 78 ? 0.082 -5.501 22.158 1.00 95.94 78 ARG A C 1
ATOM 627 O O . ARG A 1 78 ? -0.443 -5.657 23.253 1.00 95.94 78 ARG A O 1
ATOM 634 N N . ASN A 1 79 ? 0.707 -6.489 21.525 1.00 95.00 79 ASN A N 1
ATOM 635 C CA . ASN A 1 79 ? 0.783 -7.880 21.978 1.00 95.00 79 ASN A CA 1
ATOM 636 C C . ASN A 1 79 ? 2.125 -8.204 22.674 1.00 95.00 79 ASN A C 1
ATOM 638 O O . ASN A 1 79 ? 2.785 -9.193 22.364 1.00 95.00 79 ASN A O 1
ATOM 642 N N . GLY A 1 80 ? 2.565 -7.331 23.587 1.00 92.94 80 GLY A N 1
ATOM 643 C CA . GLY A 1 80 ? 3.602 -7.655 24.580 1.00 92.94 80 GLY A CA 1
ATOM 644 C C . GLY A 1 80 ? 5.072 -7.375 24.233 1.00 92.94 80 GLY A C 1
ATOM 645 O O . GLY A 1 80 ? 5.905 -7.500 25.122 1.00 92.94 80 GLY A O 1
ATOM 646 N N . SER A 1 81 ? 5.434 -6.963 23.012 1.00 98.06 81 SER A N 1
ATOM 647 C CA . SER A 1 81 ? 6.824 -6.549 22.716 1.00 98.06 81 SER A CA 1
ATOM 648 C C . SER A 1 81 ? 7.077 -5.073 23.033 1.00 98.06 81 SER A C 1
ATOM 650 O O . SER A 1 81 ? 6.215 -4.218 22.813 1.00 98.06 81 SER A O 1
ATOM 652 N N . SER A 1 82 ? 8.279 -4.770 23.526 1.00 98.38 82 SER A N 1
ATOM 653 C CA . SER A 1 82 ? 8.739 -3.403 23.804 1.00 98.38 82 SER A CA 1
ATOM 654 C C . SER A 1 82 ? 9.218 -2.669 22.541 1.00 98.38 82 SER A C 1
ATOM 656 O O . SER A 1 82 ? 9.471 -3.275 21.498 1.00 98.38 82 SER A O 1
ATOM 658 N N . LEU A 1 83 ? 9.365 -1.339 22.629 1.00 98.06 83 LEU A N 1
ATOM 659 C CA . LEU A 1 83 ? 9.876 -0.523 21.519 1.00 98.06 83 LEU A CA 1
ATOM 660 C C . LEU A 1 83 ? 11.308 -0.923 21.137 1.00 98.06 83 LEU A C 1
ATOM 662 O O . LEU A 1 83 ? 11.588 -1.129 19.959 1.00 98.06 83 LEU A O 1
ATOM 666 N N . GLN A 1 84 ? 12.196 -1.082 22.124 1.00 98.31 84 GLN A N 1
ATOM 667 C CA . GLN A 1 84 ? 13.591 -1.465 21.875 1.00 98.31 84 GLN A CA 1
ATOM 668 C C . GLN A 1 84 ? 13.698 -2.842 21.214 1.00 98.31 84 GLN A C 1
ATOM 670 O O . GLN A 1 84 ? 14.514 -3.040 20.317 1.00 98.31 84 GLN A O 1
ATOM 675 N N . GLU A 1 85 ? 12.838 -3.786 21.597 1.00 98.62 85 GLU A N 1
ATOM 676 C CA . GLU A 1 85 ? 12.767 -5.103 20.965 1.00 98.62 85 GLU A CA 1
ATOM 677 C C . GLU A 1 85 ? 12.343 -5.043 19.496 1.00 98.62 85 GLU A C 1
ATOM 679 O O . GLU A 1 85 ? 12.924 -5.743 18.664 1.00 98.62 85 GLU A O 1
ATOM 684 N N . ALA A 1 86 ? 11.359 -4.205 19.162 1.00 98.56 86 ALA A N 1
ATOM 685 C CA . ALA A 1 86 ? 10.946 -3.980 17.780 1.00 98.56 86 ALA A CA 1
ATOM 686 C C . ALA A 1 86 ? 12.039 -3.266 16.965 1.00 98.56 86 ALA A C 1
ATOM 688 O O . ALA A 1 86 ? 12.318 -3.661 15.833 1.00 98.56 86 ALA A O 1
ATOM 689 N N . GLN A 1 87 ? 12.711 -2.269 17.548 1.00 98.31 87 GLN A N 1
ATOM 690 C CA . GLN A 1 87 ? 13.839 -1.575 16.920 1.00 98.31 87 GLN A CA 1
ATOM 691 C C . GLN A 1 87 ? 15.004 -2.521 16.631 1.00 98.31 87 GLN A C 1
ATOM 693 O O . GLN A 1 87 ? 15.526 -2.531 15.518 1.00 98.31 87 GLN A O 1
ATOM 698 N N . LEU A 1 88 ? 15.392 -3.348 17.608 1.00 98.38 88 LEU A N 1
ATOM 699 C CA . LEU A 1 88 ? 16.442 -4.344 17.419 1.00 98.38 88 LEU A CA 1
ATOM 700 C C . LEU A 1 88 ? 16.052 -5.342 16.323 1.00 98.38 88 LEU A C 1
ATOM 702 O O . LEU A 1 88 ? 16.875 -5.656 15.467 1.00 98.38 88 LEU A O 1
ATOM 706 N N . ALA A 1 89 ? 14.801 -5.807 16.312 1.00 98.12 89 ALA A N 1
ATOM 707 C CA . ALA A 1 89 ? 14.319 -6.730 15.293 1.00 98.12 89 ALA A CA 1
ATOM 708 C C . ALA A 1 89 ? 14.356 -6.119 13.878 1.00 98.12 89 ALA A C 1
ATOM 710 O O . ALA A 1 89 ? 14.729 -6.817 12.935 1.00 98.12 89 ALA A O 1
ATOM 711 N N . LEU A 1 90 ? 14.041 -4.826 13.722 1.00 95.94 90 LEU A N 1
ATOM 712 C CA . LEU A 1 90 ? 14.209 -4.111 12.450 1.00 95.94 90 LEU A CA 1
ATOM 713 C C . LEU A 1 90 ? 15.684 -3.946 12.062 1.00 95.94 90 LEU A C 1
ATOM 715 O O . LEU A 1 90 ? 16.022 -4.186 10.907 1.00 95.94 90 LEU A O 1
ATOM 719 N N . ALA A 1 91 ? 16.566 -3.606 13.007 1.00 95.00 91 ALA A N 1
ATOM 720 C CA . ALA A 1 91 ? 18.009 -3.487 12.763 1.00 95.00 91 ALA A CA 1
ATOM 721 C C . ALA A 1 91 ? 18.647 -4.817 12.327 1.00 95.00 91 ALA A C 1
ATOM 723 O O . ALA A 1 91 ? 19.583 -4.836 11.530 1.00 95.00 91 ALA A O 1
ATOM 724 N N . GLN A 1 92 ? 18.124 -5.940 12.822 1.00 93.56 92 GLN A N 1
ATOM 725 C CA . GLN A 1 92 ? 18.523 -7.275 12.380 1.00 93.56 92 GLN A CA 1
ATOM 726 C C . GLN A 1 92 ? 17.943 -7.652 11.009 1.00 93.56 92 GLN A C 1
ATOM 728 O O . GLN A 1 92 ? 18.433 -8.587 10.387 1.00 93.56 92 GLN A O 1
ATOM 733 N N . GLU A 1 93 ? 16.872 -7.014 10.540 1.00 94.00 93 GLU A N 1
ATOM 734 C CA . GLU A 1 93 ? 16.326 -7.290 9.205 1.00 94.00 93 GLU A CA 1
ATOM 735 C C . GLU A 1 93 ? 16.966 -6.412 8.132 1.00 94.00 93 GLU A C 1
ATOM 737 O O . GLU A 1 93 ? 17.256 -6.889 7.038 1.00 94.00 93 GLU A O 1
ATOM 742 N N . PHE A 1 94 ? 17.232 -5.148 8.461 1.00 90.94 94 PHE A N 1
ATOM 743 C CA . PHE A 1 94 ? 17.732 -4.153 7.525 1.00 90.94 94 PHE A CA 1
ATOM 744 C C . PHE A 1 94 ? 19.010 -3.514 8.060 1.00 90.94 94 PHE A C 1
ATOM 746 O O . PHE A 1 94 ? 18.985 -2.780 9.045 1.00 90.94 94 PHE A O 1
ATOM 753 N N . ALA A 1 95 ? 20.127 -3.719 7.359 1.00 88.19 95 ALA A N 1
ATOM 754 C CA . ALA A 1 95 ? 21.414 -3.133 7.738 1.00 88.19 95 ALA A CA 1
ATOM 755 C C . ALA A 1 95 ? 21.401 -1.593 7.765 1.00 88.19 95 ALA A C 1
ATOM 757 O O . ALA A 1 95 ? 22.196 -0.994 8.488 1.00 88.19 95 ALA A O 1
ATOM 758 N N . SER A 1 96 ? 20.486 -0.966 7.018 1.00 88.00 96 SER A N 1
ATOM 759 C CA . SER A 1 96 ? 20.268 0.481 7.003 1.00 88.00 96 SER A CA 1
ATOM 760 C C . SER A 1 96 ? 19.615 1.017 8.279 1.00 88.00 96 SER A C 1
ATOM 762 O O . SER A 1 96 ? 19.665 2.223 8.510 1.00 88.00 96 SER A O 1
ATOM 764 N N . VAL A 1 97 ? 19.026 0.161 9.116 1.00 91.31 97 VAL A N 1
ATOM 765 C CA . VAL A 1 97 ? 18.407 0.550 10.384 1.00 91.31 97 VAL A CA 1
ATOM 766 C C . VAL A 1 97 ? 19.436 0.502 11.512 1.00 91.31 97 VAL A C 1
ATOM 768 O O . VAL A 1 97 ? 20.094 -0.513 11.744 1.00 91.31 97 VAL A O 1
ATOM 771 N N . ALA A 1 98 ? 19.563 1.614 12.236 1.00 89.69 98 ALA A N 1
ATOM 772 C CA . ALA A 1 98 ? 20.415 1.695 13.411 1.00 89.69 98 ALA A CA 1
ATOM 773 C C . ALA A 1 98 ? 19.914 0.774 14.535 1.00 89.69 98 ALA A C 1
ATOM 775 O O . ALA A 1 98 ? 18.736 0.780 14.897 1.00 89.69 98 ALA A O 1
ATOM 776 N N . SER A 1 99 ? 20.837 0.021 15.131 1.00 97.06 99 SER A N 1
ATOM 777 C CA . SER A 1 99 ? 20.603 -0.720 16.365 1.00 97.06 99 SER A CA 1
ATOM 778 C C . SER A 1 99 ? 20.296 0.256 17.503 1.00 97.06 99 SER A C 1
ATOM 780 O O . SER A 1 99 ? 21.046 1.223 17.684 1.00 97.06 99 SER A O 1
ATOM 782 N N . PRO A 1 100 ? 19.268 -0.011 18.329 1.00 97.31 100 PRO A N 1
ATOM 783 C CA . PRO A 1 100 ? 18.937 0.848 19.465 1.00 97.31 100 PRO A CA 1
ATOM 784 C C . PRO A 1 100 ? 20.036 0.876 20.541 1.00 97.31 100 PRO A C 1
ATOM 786 O O . PRO A 1 100 ? 20.057 1.794 21.350 1.00 97.31 100 PRO A O 1
ATOM 789 N N . HIS A 1 101 ? 20.964 -0.090 20.537 1.00 96.31 101 HIS A N 1
ATOM 790 C CA . HIS A 1 101 ? 22.045 -0.185 21.525 1.00 96.31 101 HIS A CA 1
ATOM 791 C C . HIS A 1 101 ? 23.286 0.624 21.144 1.00 96.31 101 HIS A C 1
ATOM 793 O O . HIS A 1 101 ? 24.006 1.094 22.016 1.00 96.31 101 HIS A O 1
ATOM 799 N N . THR A 1 102 ? 23.577 0.743 19.845 1.00 96.62 102 THR A N 1
ATOM 800 C CA . THR A 1 102 ? 24.857 1.292 19.366 1.00 96.62 102 THR A CA 1
ATOM 801 C C . THR A 1 102 ? 24.694 2.517 18.475 1.00 96.62 102 THR A C 1
ATOM 803 O O . THR A 1 102 ? 25.686 3.170 18.166 1.00 96.62 102 THR A O 1
ATOM 806 N N . GLY A 1 103 ? 23.482 2.802 17.985 1.00 94.31 103 GLY A N 1
ATOM 807 C CA . GLY A 1 103 ? 23.236 3.840 16.979 1.00 94.31 103 GLY A CA 1
ATOM 808 C C . GLY A 1 103 ? 23.831 3.536 15.595 1.00 94.31 103 GLY A C 1
ATOM 809 O O . GLY A 1 103 ? 23.669 4.330 14.673 1.00 94.31 103 GLY A O 1
ATOM 810 N N . ARG A 1 104 ? 24.496 2.386 15.423 1.00 94.62 104 ARG A N 1
ATOM 811 C CA . ARG A 1 104 ? 25.123 1.925 14.173 1.00 94.62 104 ARG A CA 1
ATOM 812 C C . ARG A 1 104 ? 24.335 0.759 13.583 1.00 94.62 104 ARG A C 1
ATOM 814 O O . ARG A 1 104 ? 23.467 0.199 14.247 1.00 94.62 104 ARG A O 1
ATOM 821 N N . SER A 1 105 ? 24.655 0.358 12.352 1.00 94.44 105 SER A N 1
ATOM 822 C CA . SER A 1 105 ? 24.103 -0.873 11.772 1.00 94.44 105 SER A CA 1
ATOM 823 C C . SER A 1 105 ? 24.363 -2.063 12.696 1.00 94.44 105 SER A C 1
ATOM 825 O O . SER A 1 105 ? 25.463 -2.184 13.242 1.00 94.44 105 SER A O 1
ATOM 827 N N . TYR A 1 106 ? 23.393 -2.972 12.822 1.00 94.12 106 TYR A N 1
ATOM 828 C CA . TYR A 1 106 ? 23.602 -4.253 13.508 1.00 94.12 106 TYR A CA 1
ATOM 829 C C . TYR A 1 106 ? 24.755 -5.059 12.880 1.00 94.12 106 TYR A C 1
ATOM 831 O O . TYR A 1 106 ? 25.444 -5.802 13.569 1.00 94.12 106 TYR A O 1
ATOM 839 N N . TYR A 1 107 ? 25.006 -4.848 11.584 1.00 91.06 107 TYR A N 1
ATOM 840 C CA . TYR A 1 107 ? 26.050 -5.511 10.801 1.00 91.06 107 TYR A CA 1
ATOM 841 C C . TYR A 1 107 ? 27.303 -4.644 10.593 1.00 91.06 107 TYR A C 1
ATOM 843 O O . TYR A 1 107 ? 28.081 -4.884 9.666 1.00 91.06 107 TYR A O 1
ATOM 851 N N . SER A 1 108 ? 27.498 -3.611 11.422 1.00 89.94 108 SER A N 1
ATOM 852 C CA . SER A 1 108 ? 28.665 -2.725 11.337 1.00 89.94 108 SER A CA 1
ATOM 853 C C . SER A 1 108 ? 29.971 -3.531 11.354 1.00 89.94 108 SER A C 1
ATOM 855 O O . SER A 1 108 ? 30.168 -4.381 12.215 1.00 89.94 108 SER A O 1
ATOM 857 N N . GLY A 1 109 ? 30.876 -3.241 10.415 1.00 86.62 109 GLY A N 1
ATOM 858 C CA . GLY A 1 109 ? 32.147 -3.962 10.247 1.00 86.62 109 GLY A CA 1
ATOM 859 C C . GLY A 1 109 ? 32.097 -5.125 9.248 1.00 86.62 109 GLY A C 1
ATOM 860 O O . GLY A 1 109 ? 33.139 -5.667 8.903 1.00 86.62 109 GLY A O 1
ATOM 861 N N . THR A 1 110 ? 30.919 -5.472 8.721 1.00 82.62 110 THR A N 1
ATOM 862 C CA . THR A 1 110 ? 30.762 -6.478 7.658 1.00 82.62 110 THR A CA 1
ATOM 863 C C . THR A 1 110 ? 30.328 -5.808 6.359 1.00 82.62 110 THR A C 1
ATOM 865 O O . THR A 1 110 ? 29.346 -5.070 6.359 1.00 82.62 110 THR A O 1
ATOM 868 N N . GLY A 1 111 ? 31.019 -6.071 5.245 1.00 73.31 111 GLY A N 1
ATOM 869 C CA . GLY A 1 111 ? 30.544 -5.736 3.892 1.00 73.31 111 GLY A CA 1
ATOM 870 C C . GLY A 1 111 ? 30.206 -4.259 3.639 1.00 73.31 111 GLY A C 1
ATOM 871 O O . GLY A 1 111 ? 29.321 -3.977 2.840 1.00 73.31 111 GLY A O 1
ATOM 872 N N . GLY A 1 112 ? 30.844 -3.322 4.350 1.00 83.12 112 GLY A N 1
ATOM 873 C CA . GLY A 1 112 ? 30.560 -1.884 4.224 1.00 83.12 112 GLY A CA 1
ATOM 874 C C . GLY A 1 112 ? 29.205 -1.438 4.794 1.00 83.12 112 GLY A C 1
ATOM 875 O O . GLY A 1 112 ? 28.784 -0.310 4.546 1.00 83.12 112 GLY A O 1
ATOM 876 N N . ASN A 1 113 ? 28.517 -2.294 5.559 1.00 85.81 113 ASN A N 1
ATOM 877 C CA . ASN A 1 113 ? 27.199 -1.987 6.108 1.00 85.81 113 ASN A CA 1
ATOM 878 C C . ASN A 1 113 ? 27.238 -0.786 7.062 1.00 85.81 113 ASN A C 1
ATOM 880 O O . ASN A 1 113 ? 27.991 -0.757 8.041 1.00 85.81 113 ASN A O 1
ATOM 884 N N . SER A 1 114 ? 26.358 0.178 6.804 1.00 87.00 114 SER A N 1
ATOM 885 C CA . SER A 1 114 ? 26.163 1.375 7.614 1.00 87.00 114 SER A CA 1
ATOM 886 C C . SER A 1 114 ? 24.672 1.662 7.786 1.00 87.00 114 SER A C 1
ATOM 888 O O . SER A 1 114 ? 23.852 1.333 6.927 1.00 87.00 114 SER A O 1
ATOM 890 N N . ALA A 1 115 ? 24.315 2.239 8.934 1.00 87.56 115 ALA A N 1
ATOM 891 C CA . ALA A 1 115 ? 22.945 2.661 9.184 1.00 87.56 115 ALA A CA 1
ATOM 892 C C . ALA A 1 115 ? 22.727 4.047 8.574 1.00 87.56 115 ALA A C 1
ATOM 894 O O . ALA A 1 115 ? 23.481 4.974 8.860 1.00 87.56 115 ALA A O 1
ATOM 895 N N . SER A 1 116 ? 21.678 4.181 7.769 1.00 86.75 116 SER A N 1
ATOM 896 C CA . SER A 1 116 ? 21.205 5.457 7.223 1.00 86.75 116 SER A CA 1
ATOM 897 C C . SER A 1 116 ? 19.893 5.918 7.865 1.00 86.75 116 SER A C 1
ATOM 899 O O . SER A 1 116 ? 19.519 7.081 7.743 1.00 86.75 116 SER A O 1
ATOM 901 N N . ILE A 1 117 ? 19.204 5.028 8.585 1.00 82.12 117 ILE A N 1
ATOM 902 C CA . ILE A 1 117 ? 17.976 5.306 9.327 1.00 82.12 117 ILE A CA 1
ATOM 903 C C . ILE A 1 117 ? 18.311 5.294 10.818 1.00 82.12 117 ILE A C 1
ATOM 905 O O . ILE A 1 117 ? 18.728 4.272 11.367 1.00 82.12 117 ILE A O 1
ATOM 909 N N . SER A 1 118 ? 18.130 6.439 11.476 1.00 89.19 118 SER A N 1
ATOM 910 C CA . SER A 1 118 ? 18.456 6.612 12.892 1.00 89.19 118 SER A CA 1
ATOM 911 C C . SER A 1 118 ? 17.464 5.899 13.814 1.00 89.19 118 SER A C 1
ATOM 913 O O . SER A 1 118 ? 16.309 5.660 13.455 1.00 89.19 118 SER A O 1
ATOM 915 N N . VAL A 1 119 ? 17.892 5.634 15.053 1.00 90.69 119 VAL A N 1
ATOM 916 C CA . VAL A 1 119 ? 17.023 5.081 16.107 1.00 90.69 119 VAL A CA 1
ATOM 917 C C . VAL A 1 119 ? 15.783 5.958 16.298 1.00 90.69 119 VAL A C 1
ATOM 919 O O . VAL A 1 119 ? 14.678 5.434 16.374 1.00 90.69 119 VAL A O 1
ATOM 922 N N . ALA A 1 120 ? 15.944 7.287 16.285 1.00 88.00 120 ALA A N 1
ATOM 923 C CA . ALA A 1 120 ? 14.841 8.239 16.418 1.00 88.00 120 ALA A CA 1
ATOM 924 C C . ALA A 1 120 ? 13.834 8.157 15.256 1.00 88.00 120 ALA A C 1
ATOM 926 O O . ALA A 1 120 ? 12.626 8.181 15.489 1.00 88.00 120 ALA A O 1
ATOM 927 N N . ALA A 1 121 ? 14.310 8.007 14.014 1.00 83.25 121 ALA A N 1
ATOM 928 C CA . ALA A 1 121 ? 13.431 7.833 12.859 1.00 83.25 121 ALA A CA 1
ATOM 929 C C . ALA A 1 121 ? 12.626 6.526 12.956 1.00 83.25 121 ALA A C 1
ATOM 931 O O . ALA A 1 121 ? 11.428 6.519 12.675 1.00 83.25 121 ALA A O 1
ATOM 932 N N . VAL A 1 122 ? 13.254 5.437 13.416 1.00 91.31 122 VAL A N 1
ATOM 933 C CA . VAL A 1 122 ? 12.556 4.162 13.647 1.00 91.31 122 VAL A CA 1
ATOM 934 C C . VAL A 1 122 ? 11.587 4.242 14.823 1.00 91.31 122 VAL A C 1
ATOM 936 O O . VAL A 1 122 ? 10.485 3.714 14.714 1.00 91.31 122 VAL A O 1
ATOM 939 N N . THR A 1 123 ? 11.950 4.923 15.918 1.00 90.94 123 THR A N 1
ATOM 940 C CA . THR A 1 123 ? 11.036 5.193 17.042 1.00 90.94 123 THR A CA 1
ATOM 941 C C . THR A 1 123 ? 9.751 5.827 16.536 1.00 90.94 123 THR A C 1
ATOM 943 O O . THR A 1 123 ? 8.670 5.293 16.779 1.00 90.94 123 THR A O 1
ATOM 946 N N . LYS A 1 124 ? 9.889 6.924 15.781 1.00 87.19 124 LYS A N 1
ATOM 947 C CA . LYS A 1 124 ? 8.760 7.664 15.226 1.00 87.19 124 LYS A CA 1
ATOM 948 C C . LYS A 1 124 ? 7.895 6.769 14.337 1.00 87.19 124 LYS A C 1
ATOM 950 O O . LYS A 1 124 ? 6.701 6.666 14.576 1.00 87.19 124 LYS A O 1
ATOM 955 N N . ALA A 1 125 ? 8.499 6.053 13.386 1.00 86.94 125 ALA A N 1
ATOM 956 C CA . ALA A 1 125 ? 7.757 5.185 12.471 1.00 86.94 125 ALA A CA 1
ATOM 957 C C . ALA A 1 125 ? 6.988 4.060 13.194 1.00 86.94 125 ALA A C 1
ATOM 959 O O . ALA A 1 125 ? 5.834 3.793 12.871 1.00 86.94 125 ALA A O 1
ATOM 960 N N . LEU A 1 126 ? 7.602 3.408 14.188 1.00 94.38 126 LEU A N 1
ATOM 961 C CA . LEU A 1 126 ? 6.951 2.344 14.957 1.00 94.38 126 LEU A CA 1
ATOM 962 C C . LEU A 1 126 ? 5.790 2.870 15.810 1.00 94.38 126 LEU A C 1
ATOM 964 O O . LEU A 1 126 ? 4.762 2.202 15.919 1.00 94.38 126 LEU A O 1
ATOM 968 N N . GLN A 1 127 ? 5.954 4.041 16.428 1.00 93.88 127 GLN A N 1
ATOM 969 C CA . GLN A 1 127 ? 4.896 4.683 17.211 1.00 93.88 127 GLN A CA 1
ATOM 970 C C . GLN A 1 127 ? 3.732 5.121 16.315 1.00 93.88 127 GLN A C 1
ATOM 972 O O . GLN A 1 127 ? 2.589 4.803 16.628 1.00 93.88 127 GLN A O 1
ATOM 977 N N . GLU A 1 128 ? 4.023 5.735 15.166 1.00 85.94 128 GLU A N 1
ATOM 978 C CA . GLU A 1 128 ? 3.014 6.121 14.172 1.00 85.94 128 GLU A CA 1
ATOM 979 C C . GLU A 1 128 ? 2.221 4.909 13.663 1.00 85.94 128 GLU A C 1
ATOM 981 O O . GLU A 1 128 ? 0.993 4.944 13.645 1.00 85.94 128 GLU A O 1
ATOM 986 N N . GLU A 1 129 ? 2.880 3.801 13.301 1.00 91.00 129 GLU A N 1
ATOM 987 C CA . GLU A 1 129 ? 2.165 2.588 12.875 1.00 91.00 129 GLU A CA 1
ATOM 988 C C . GLU A 1 129 ? 1.313 1.989 14.001 1.00 91.00 129 GLU A C 1
ATOM 990 O O . GLU A 1 129 ? 0.204 1.514 13.759 1.00 91.00 129 GLU A O 1
ATOM 995 N N . ARG A 1 130 ? 1.798 2.031 15.245 1.00 95.19 130 ARG A N 1
ATOM 996 C CA . ARG A 1 130 ? 1.047 1.569 16.420 1.00 95.19 130 ARG A CA 1
ATOM 997 C C . ARG A 1 130 ? -0.196 2.419 16.687 1.00 95.19 130 ARG A C 1
ATOM 999 O O . ARG A 1 130 ? -1.223 1.882 17.105 1.00 95.19 130 ARG A O 1
ATOM 1006 N N . GLU A 1 131 ? -0.112 3.727 16.478 1.00 90.06 131 GLU A N 1
ATOM 1007 C CA . GLU A 1 131 ? -1.243 4.650 16.608 1.00 90.06 131 GLU A CA 1
ATOM 1008 C C . GLU A 1 131 ? -2.243 4.483 15.463 1.00 90.06 131 GLU A C 1
ATOM 1010 O O . GLU A 1 131 ? -3.441 4.385 15.719 1.00 90.06 131 GLU A O 1
ATOM 1015 N N . LEU A 1 132 ? -1.764 4.347 14.223 1.00 82.88 132 LEU A N 1
ATOM 1016 C CA . LEU A 1 132 ? -2.607 4.073 13.056 1.00 82.88 132 LEU A CA 1
ATOM 1017 C C . LEU A 1 132 ? -3.341 2.736 13.171 1.00 82.88 132 LEU A C 1
ATOM 1019 O O . LEU A 1 132 ? -4.529 2.652 12.884 1.00 82.88 132 LEU A O 1
ATOM 1023 N N . TYR A 1 133 ? -2.667 1.687 13.642 1.00 85.81 133 TYR A N 1
ATOM 1024 C CA . TYR A 1 133 ? -3.319 0.400 13.874 1.00 85.81 133 TYR A CA 1
ATOM 1025 C C . TYR A 1 133 ? -4.466 0.536 14.885 1.00 85.81 133 TYR A C 1
ATOM 1027 O O . TYR A 1 133 ? -5.567 0.040 14.657 1.00 85.81 133 TYR A O 1
ATOM 1035 N N . ALA A 1 134 ? -4.231 1.257 15.986 1.00 88.19 134 ALA A N 1
ATOM 1036 C CA . ALA A 1 134 ? -5.261 1.514 16.987 1.00 88.19 134 ALA A CA 1
ATOM 1037 C C . ALA A 1 134 ? -6.416 2.368 16.434 1.00 88.19 134 ALA A C 1
ATOM 1039 O O . ALA A 1 134 ? -7.571 2.102 16.769 1.00 88.19 134 ALA A O 1
ATOM 1040 N N . SER A 1 135 ? -6.135 3.356 15.577 1.00 81.00 135 SER A N 1
ATOM 1041 C CA . SER A 1 135 ? -7.180 4.187 14.968 1.00 81.00 135 SER A CA 1
ATOM 1042 C C . SER A 1 135 ? -8.034 3.403 13.971 1.00 81.00 135 SER A C 1
ATOM 1044 O O . SER A 1 135 ? -9.247 3.594 13.940 1.00 81.00 135 SER A O 1
ATOM 1046 N N . PHE A 1 136 ? -7.449 2.460 13.228 1.00 78.44 136 PHE A N 1
ATOM 1047 C CA . PHE A 1 136 ? -8.204 1.554 12.363 1.00 78.44 136 PHE A CA 1
ATOM 1048 C C . PHE A 1 136 ? -9.149 0.645 13.146 1.00 78.44 136 PHE A C 1
ATOM 1050 O O . PHE A 1 136 ? -10.314 0.517 12.771 1.00 78.44 136 PHE A O 1
ATOM 1057 N N . LEU A 1 137 ? -8.695 0.082 14.269 1.00 77.00 137 LEU A N 1
ATOM 1058 C CA . LEU A 1 137 ? -9.573 -0.687 15.154 1.00 77.00 137 LEU A CA 1
ATOM 1059 C C . LEU A 1 137 ? -10.708 0.178 15.718 1.00 77.00 137 LEU A C 1
ATOM 1061 O O . LEU A 1 137 ? -11.861 -0.246 15.726 1.00 77.00 137 LEU A O 1
ATOM 1065 N N . ALA A 1 138 ? -10.403 1.406 16.150 1.00 74.00 138 ALA A N 1
ATOM 1066 C CA . ALA A 1 138 ? -11.409 2.346 16.648 1.00 74.00 138 ALA A CA 1
ATOM 1067 C C . ALA A 1 138 ? -12.423 2.761 15.564 1.00 74.00 138 ALA A C 1
ATOM 1069 O O . ALA A 1 138 ? -13.577 3.040 15.877 1.00 74.00 138 ALA A O 1
ATOM 1070 N N . ALA A 1 139 ? -12.011 2.754 14.294 1.00 69.19 139 ALA A N 1
ATOM 1071 C CA . ALA A 1 139 ? -12.872 2.978 13.134 1.00 69.19 139 ALA A CA 1
ATOM 1072 C C . ALA A 1 139 ? -13.682 1.733 12.712 1.00 69.19 139 ALA A C 1
ATOM 1074 O O . ALA A 1 139 ? -14.423 1.794 11.732 1.00 69.19 139 ALA A O 1
ATOM 1075 N N . GLY A 1 140 ? -13.563 0.614 13.435 1.00 66.44 140 GLY A N 1
ATOM 1076 C CA . GLY A 1 140 ? -14.343 -0.603 13.208 1.00 66.44 140 GLY A CA 1
ATOM 1077 C C . GLY A 1 140 ? -13.718 -1.610 12.240 1.00 66.44 140 GLY A C 1
ATOM 1078 O O . GLY A 1 140 ? -14.381 -2.587 11.894 1.00 66.44 140 GLY A O 1
ATOM 1079 N N . LEU A 1 141 ? -12.466 -1.418 11.805 1.00 70.38 141 LEU A N 1
ATOM 1080 C CA . LEU A 1 141 ? -11.767 -2.429 11.007 1.00 70.38 141 LEU A CA 1
ATOM 1081 C C . LEU A 1 141 ? -11.423 -3.645 11.875 1.00 70.38 141 LEU A C 1
ATOM 1083 O O . LEU A 1 141 ? -11.043 -3.517 13.042 1.00 70.38 141 LEU A O 1
ATOM 1087 N N . GLY A 1 142 ? -11.498 -4.838 11.284 1.00 69.12 142 GLY A N 1
ATOM 1088 C CA . GLY A 1 142 ? -11.001 -6.052 11.924 1.00 69.12 142 GLY A CA 1
ATOM 1089 C C . GLY A 1 142 ? -9.471 -6.024 12.091 1.00 69.12 142 GLY A C 1
ATOM 1090 O O . GLY A 1 142 ? -8.783 -5.353 11.320 1.00 69.12 142 GLY A O 1
ATOM 1091 N N . PRO A 1 143 ? -8.889 -6.787 13.041 1.00 80.25 143 PRO A N 1
ATOM 1092 C CA . PRO A 1 143 ? -7.439 -6.812 13.270 1.00 80.25 143 PRO A CA 1
ATOM 1093 C C . PRO A 1 143 ? -6.583 -7.139 12.040 1.00 80.25 143 PRO A C 1
ATOM 1095 O O . PRO A 1 143 ? -5.478 -6.616 11.911 1.00 80.25 143 PRO A O 1
ATOM 1098 N N . SER A 1 144 ? -7.073 -8.000 11.142 1.00 76.62 144 SER A N 1
ATOM 1099 C CA . SER A 1 144 ? -6.362 -8.323 9.897 1.00 76.62 144 SER A CA 1
ATOM 1100 C C . SER A 1 144 ? -6.367 -7.136 8.936 1.00 76.62 144 SER A C 1
ATOM 1102 O O . SER A 1 144 ? -5.306 -6.704 8.501 1.00 76.62 144 SER A O 1
ATOM 1104 N N . ASP A 1 145 ? -7.536 -6.548 8.681 1.00 67.62 145 ASP A N 1
ATOM 1105 C CA . ASP A 1 145 ? -7.674 -5.419 7.755 1.00 67.62 145 ASP A CA 1
ATOM 1106 C C . ASP A 1 145 ? -6.919 -4.183 8.261 1.00 67.62 145 ASP A C 1
ATOM 1108 O O . ASP A 1 145 ? -6.260 -3.485 7.492 1.00 67.62 145 ASP A O 1
ATOM 1112 N N . ALA A 1 146 ? -6.945 -3.946 9.576 1.00 74.25 146 ALA A N 1
ATOM 1113 C CA . ALA A 1 146 ? -6.176 -2.887 10.223 1.00 74.25 146 ALA A CA 1
ATOM 1114 C C . ALA A 1 146 ? -4.659 -3.096 10.073 1.00 74.25 146 ALA A C 1
ATOM 1116 O O . ALA A 1 146 ? -3.919 -2.127 9.910 1.00 74.25 146 ALA A O 1
ATOM 1117 N N . TRP A 1 147 ? -4.181 -4.344 10.123 1.00 84.75 147 TRP A N 1
ATOM 1118 C CA . TRP A 1 147 ? -2.771 -4.678 9.905 1.00 84.75 147 TRP A CA 1
ATOM 1119 C C . TRP A 1 147 ? -2.350 -4.455 8.449 1.00 84.75 147 TRP A C 1
ATOM 1121 O O . TRP A 1 147 ? -1.270 -3.915 8.196 1.00 84.75 147 TRP A O 1
ATOM 1131 N N . ASP A 1 148 ? -3.210 -4.822 7.504 1.00 75.69 148 ASP A N 1
ATOM 1132 C CA . ASP A 1 148 ? -2.935 -4.713 6.071 1.00 75.69 148 ASP A CA 1
ATOM 1133 C C . ASP A 1 148 ? -2.941 -3.250 5.616 1.00 75.69 148 ASP A C 1
ATOM 1135 O O . ASP A 1 148 ? -2.059 -2.825 4.861 1.00 75.69 148 ASP A O 1
ATOM 1139 N N . ALA A 1 149 ? -3.856 -2.445 6.167 1.00 71.81 149 ALA A N 1
ATOM 1140 C CA . ALA A 1 149 ? -3.971 -1.016 5.895 1.00 71.81 149 ALA A CA 1
ATOM 1141 C C . ALA A 1 149 ? -2.690 -0.223 6.229 1.00 71.81 149 ALA A C 1
ATOM 1143 O O . ALA A 1 149 ? -2.379 0.754 5.545 1.00 71.81 149 ALA A O 1
ATOM 1144 N N . LEU A 1 150 ? -1.888 -0.662 7.212 1.00 78.31 150 LEU A N 1
ATOM 1145 C CA . LEU A 1 150 ? -0.627 0.002 7.588 1.00 78.31 150 LEU A CA 1
ATOM 1146 C C . LEU A 1 150 ? 0.391 0.086 6.447 1.00 78.31 150 LEU A C 1
ATOM 1148 O O . LEU A 1 150 ? 1.248 0.966 6.445 1.00 78.31 150 LEU A O 1
ATOM 1152 N N . SER A 1 151 ? 0.335 -0.830 5.483 1.00 74.69 151 SER A N 1
ATOM 1153 C CA . SER A 1 151 ? 1.247 -0.827 4.334 1.00 74.69 151 SER A CA 1
ATOM 1154 C C . SER A 1 151 ? 0.944 0.288 3.331 1.00 74.69 151 SER A C 1
ATOM 1156 O O . SER A 1 151 ? 1.756 0.561 2.447 1.00 74.69 151 SER A O 1
ATOM 1158 N N . PHE A 1 152 ? -0.215 0.936 3.464 1.00 60.59 152 PHE A N 1
ATOM 1159 C CA . PHE A 1 152 ? -0.763 1.812 2.435 1.00 60.59 152 PHE A CA 1
ATOM 1160 C C . PHE A 1 152 ? -1.341 3.129 2.981 1.00 60.59 152 PHE A C 1
ATOM 1162 O O . PHE A 1 152 ? -1.890 3.923 2.215 1.00 60.59 152 PHE A O 1
ATOM 1169 N N . SER A 1 153 ? -1.187 3.400 4.282 1.00 53.88 153 SER A N 1
ATOM 1170 C CA . SER A 1 153 ? -1.571 4.674 4.897 1.00 53.88 153 SER A CA 1
ATOM 1171 C C . SER A 1 153 ? -0.667 5.825 4.432 1.00 53.88 153 SER A C 1
ATOM 1173 O O . SER A 1 153 ? 0.560 5.733 4.561 1.00 53.88 153 SER A O 1
ATOM 1175 N N . PRO A 1 154 ? -1.225 6.952 3.948 1.00 44.66 154 PRO A N 1
ATOM 1176 C CA . PRO A 1 154 ? -0.432 8.136 3.653 1.00 44.66 154 PRO A CA 1
ATOM 1177 C C . PRO A 1 154 ? 0.120 8.736 4.954 1.00 44.66 154 PRO A C 1
ATOM 1179 O O . PRO A 1 154 ? -0.617 9.252 5.793 1.00 44.66 154 PRO A O 1
ATOM 1182 N N . ARG A 1 155 ? 1.447 8.684 5.113 1.00 46.66 155 ARG A N 1
ATOM 1183 C CA . ARG A 1 155 ? 2.182 9.417 6.153 1.00 46.66 155 ARG A CA 1
ATOM 1184 C C . ARG A 1 155 ? 1.992 10.920 5.898 1.00 46.66 155 ARG A C 1
ATOM 1186 O O . ARG A 1 155 ? 2.595 11.434 4.961 1.00 46.66 155 ARG A O 1
ATOM 1193 N N . ASN A 1 156 ? 1.147 11.576 6.704 1.00 29.97 156 ASN A N 1
ATOM 1194 C CA . ASN A 1 156 ? 0.733 12.999 6.689 1.00 29.97 156 ASN A CA 1
ATOM 1195 C C . ASN A 1 156 ? -0.663 13.309 6.113 1.00 29.97 156 ASN A C 1
ATOM 1197 O O . ASN A 1 156 ? -0.788 14.078 5.160 1.00 29.97 156 ASN A O 1
ATOM 1201 N N . VAL A 1 157 ? -1.727 12.832 6.762 1.00 32.44 157 VAL A N 1
ATOM 1202 C CA . VAL A 1 157 ? -3.028 13.521 6.711 1.00 32.44 157 VAL A CA 1
ATOM 1203 C C . VAL A 1 157 ? -3.544 13.669 8.137 1.00 32.44 157 VAL A C 1
ATOM 1205 O O . VAL A 1 157 ? -3.803 12.676 8.811 1.00 32.44 157 VAL A O 1
ATOM 1208 N N . ALA A 1 158 ? -3.673 14.913 8.605 1.00 27.89 158 ALA A N 1
ATOM 1209 C CA . ALA A 1 158 ? -4.462 15.221 9.789 1.00 27.89 158 ALA A CA 1
ATOM 1210 C C . ALA A 1 158 ? -5.904 14.793 9.491 1.00 27.89 158 ALA A C 1
ATOM 1212 O O . ALA A 1 158 ? -6.573 15.389 8.647 1.00 27.89 158 ALA A O 1
ATOM 1213 N N . ILE A 1 159 ? -6.349 13.703 10.111 1.00 35.50 159 ILE A N 1
ATOM 1214 C CA . ILE A 1 159 ? -7.688 13.172 9.888 1.00 35.50 159 ILE A CA 1
ATOM 1215 C C . ILE A 1 159 ? -8.676 14.071 10.642 1.00 35.50 159 ILE A C 1
ATOM 1217 O O . ILE A 1 159 ? -8.931 13.879 11.827 1.00 35.50 159 ILE A O 1
ATOM 1221 N N . THR A 1 160 ? -9.229 15.080 9.969 1.00 26.02 160 THR A N 1
ATOM 1222 C CA . THR A 1 160 ? -10.452 15.748 10.430 1.00 26.02 160 THR A CA 1
ATOM 1223 C C . THR A 1 160 ? -11.625 14.832 10.093 1.00 26.02 160 THR A C 1
ATOM 1225 O O . THR A 1 160 ? -12.075 14.774 8.951 1.00 26.02 160 THR A O 1
ATOM 1228 N N . ILE A 1 161 ? -12.080 14.060 11.080 1.00 34.19 161 ILE A N 1
ATOM 1229 C CA . ILE A 1 161 ? -13.216 13.145 10.948 1.00 34.19 161 ILE A CA 1
ATOM 1230 C C . ILE A 1 161 ? -14.501 13.948 11.183 1.00 34.19 161 ILE A C 1
ATOM 1232 O O . ILE A 1 161 ? -14.753 14.400 12.298 1.00 34.19 161 ILE A O 1
ATOM 1236 N N . LEU A 1 162 ? -15.323 14.112 10.143 1.00 25.42 162 LEU A N 1
ATOM 1237 C CA . LEU A 1 162 ? -16.760 14.323 10.332 1.00 25.42 162 LEU A CA 1
ATOM 1238 C C . LEU A 1 162 ? -17.391 12.966 10.688 1.00 25.42 162 LEU A C 1
ATOM 1240 O O . LEU A 1 162 ? -17.019 11.962 10.075 1.00 25.42 162 LEU A O 1
ATOM 1244 N N . PRO A 1 163 ? -18.323 12.897 11.653 1.00 27.27 163 PRO A N 1
ATOM 1245 C CA . PRO A 1 163 ? -18.953 11.637 12.028 1.00 27.27 163 PRO A CA 1
ATOM 1246 C C . PRO A 1 163 ? -19.745 11.066 10.842 1.00 27.27 163 PRO A C 1
ATOM 1248 O O . PRO A 1 163 ? -20.634 11.723 10.301 1.00 27.27 163 PRO A O 1
ATOM 1251 N N . LEU A 1 164 ? -19.412 9.837 10.434 1.00 29.27 164 LEU A N 1
ATOM 1252 C CA . LEU A 1 164 ? -20.192 9.075 9.459 1.00 29.27 164 LEU A CA 1
ATOM 1253 C C . LEU A 1 164 ? -21.523 8.629 10.096 1.00 29.27 164 LEU A C 1
ATOM 1255 O O . LEU A 1 164 ? -21.520 8.168 11.242 1.00 29.27 164 LEU A O 1
ATOM 1259 N N . PRO A 1 165 ? -22.658 8.719 9.378 1.00 27.45 165 PRO A N 1
ATOM 1260 C CA . PRO A 1 165 ? -23.914 8.138 9.834 1.00 27.45 165 PRO A CA 1
ATOM 1261 C C . PRO A 1 165 ? -23.800 6.607 9.876 1.00 27.45 165 PRO A C 1
ATOM 1263 O O . PRO A 1 165 ? -23.305 5.976 8.942 1.00 27.45 165 PRO A O 1
ATOM 1266 N N . GLN A 1 166 ? -24.252 6.019 10.983 1.00 26.52 166 GLN A N 1
ATOM 1267 C CA . GLN A 1 166 ? -24.261 4.573 11.215 1.00 26.52 166 GLN A CA 1
ATOM 1268 C C . GLN A 1 166 ? -25.150 3.856 10.174 1.00 26.52 166 GLN A C 1
ATOM 1270 O O . GLN A 1 166 ? -26.257 4.331 9.902 1.00 26.52 166 GLN A O 1
ATOM 1275 N N . PRO A 1 167 ? -24.720 2.716 9.601 1.00 28.80 167 PRO A N 1
ATOM 1276 C CA . PRO A 1 167 ? -25.526 1.972 8.639 1.00 28.80 167 PRO A CA 1
ATOM 1277 C C . PRO A 1 167 ? -26.708 1.270 9.324 1.00 28.80 167 PRO A C 1
ATOM 1279 O O . PRO A 1 167 ? -26.538 0.521 10.284 1.00 28.80 167 PRO A O 1
ATOM 1282 N N . SER A 1 168 ? -27.917 1.476 8.801 1.00 26.75 168 SER A N 1
ATOM 1283 C CA . SER A 1 168 ? -29.087 0.659 9.143 1.00 26.75 168 SER A CA 1
ATOM 1284 C C . SER A 1 168 ? -28.953 -0.759 8.557 1.00 26.75 168 SER A C 1
ATOM 1286 O O . SER A 1 168 ? -28.358 -0.920 7.487 1.00 26.75 168 SER A O 1
ATOM 1288 N N . PRO A 1 169 ? -29.514 -1.797 9.205 1.00 28.98 169 PRO A N 1
ATOM 1289 C CA . PRO A 1 169 ? -29.453 -3.165 8.697 1.00 28.98 169 PRO A CA 1
ATOM 1290 C C . PRO A 1 169 ? -30.240 -3.306 7.385 1.00 28.98 169 PRO A C 1
ATOM 1292 O O . PRO A 1 169 ? -31.433 -3.015 7.323 1.00 28.98 169 PRO A O 1
ATOM 1295 N N . ILE A 1 170 ? -29.566 -3.770 6.329 1.00 29.64 170 ILE A N 1
ATOM 1296 C CA . ILE A 1 170 ? -30.186 -4.094 5.036 1.00 29.64 170 ILE A CA 1
ATOM 1297 C C . ILE A 1 170 ? -30.843 -5.485 5.139 1.00 29.64 170 ILE A C 1
ATOM 1299 O O . ILE A 1 170 ? -30.175 -6.426 5.578 1.00 29.64 170 ILE A O 1
ATOM 1303 N N . PRO A 1 171 ? -32.110 -5.667 4.714 1.00 27.72 171 PRO A N 1
ATOM 1304 C CA . PRO A 1 171 ? -32.761 -6.974 4.702 1.00 27.72 171 PRO A CA 1
ATOM 1305 C C . PRO A 1 171 ? -32.071 -7.955 3.748 1.00 27.72 171 PRO A C 1
ATOM 1307 O O . PRO A 1 171 ? -31.784 -7.641 2.591 1.00 27.72 171 PRO A O 1
ATOM 1310 N N . ALA A 1 172 ? -31.859 -9.179 4.224 1.00 33.41 172 ALA A N 1
ATOM 1311 C CA . ALA A 1 172 ? -31.303 -10.280 3.455 1.00 33.41 172 ALA A CA 1
ATOM 1312 C C . ALA A 1 172 ? -32.335 -10.852 2.471 1.00 33.41 172 ALA A C 1
ATOM 1314 O O . ALA A 1 172 ? -32.976 -11.855 2.767 1.00 33.41 172 ALA A O 1
ATOM 1315 N N . ILE A 1 173 ? -32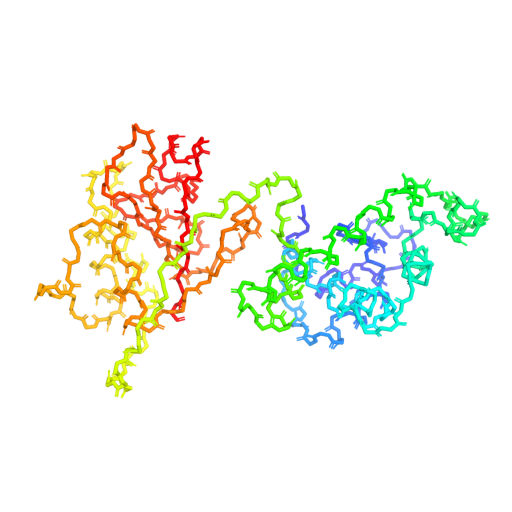.489 -10.256 1.288 1.00 33.03 173 ILE A N 1
ATOM 1316 C CA . ILE A 1 173 ? -33.156 -10.918 0.157 1.00 33.03 173 ILE A CA 1
ATOM 1317 C C . ILE A 1 173 ? -32.335 -10.689 -1.119 1.00 33.03 173 ILE A C 1
ATOM 1319 O O . ILE A 1 173 ? -31.892 -9.580 -1.399 1.00 33.03 173 ILE A O 1
ATOM 1323 N N . LEU A 1 174 ? -32.178 -11.776 -1.889 1.00 30.09 174 LEU A N 1
ATOM 1324 C CA . LEU A 1 174 ? -31.451 -11.956 -3.160 1.00 30.09 174 LEU A CA 1
ATOM 1325 C C . LEU A 1 174 ? -30.018 -12.525 -3.066 1.00 30.09 174 LEU A C 1
ATOM 1327 O O . LEU A 1 174 ? -29.078 -11.998 -3.660 1.00 30.09 174 LEU A O 1
ATOM 1331 N N . ARG A 1 175 ? -29.872 -13.700 -2.431 1.00 36.88 175 ARG A N 1
ATOM 1332 C CA . ARG A 1 175 ? -28.859 -14.686 -2.856 1.00 36.88 175 ARG A CA 1
ATOM 1333 C C . ARG A 1 175 ? -29.357 -15.386 -4.120 1.00 36.88 175 ARG A C 1
ATOM 1335 O O . ARG A 1 175 ? -30.286 -16.181 -4.063 1.00 36.88 175 ARG A O 1
ATOM 1342 N N . GLY A 1 176 ? -28.731 -15.066 -5.245 1.00 39.19 176 GLY A N 1
ATOM 1343 C CA . GLY A 1 176 ? -28.979 -15.698 -6.538 1.00 39.19 176 GLY A CA 1
ATOM 1344 C C . GLY A 1 176 ? -28.714 -14.708 -7.662 1.00 39.19 176 GLY A C 1
ATOM 1345 O O . GLY A 1 176 ? -29.637 -14.043 -8.123 1.00 39.19 176 GLY A O 1
ATOM 1346 N N . LYS A 1 177 ? -27.453 -14.546 -8.076 1.00 45.22 177 LYS A N 1
ATOM 1347 C CA . LYS A 1 177 ? -27.103 -13.709 -9.231 1.00 45.22 177 LYS A CA 1
ATOM 1348 C C . LYS A 1 177 ? -26.067 -14.417 -10.089 1.00 45.22 177 LYS A C 1
ATOM 1350 O O . LYS A 1 177 ? -25.076 -14.926 -9.574 1.00 45.22 177 LYS A O 1
ATOM 1355 N N . ALA A 1 178 ? -26.329 -14.434 -11.394 1.00 47.28 178 ALA A N 1
ATOM 1356 C CA . ALA A 1 178 ? -25.325 -14.718 -12.403 1.00 47.28 178 ALA A CA 1
ATOM 1357 C C . ALA A 1 178 ? -24.100 -13.830 -12.140 1.00 47.28 178 ALA A C 1
ATOM 1359 O O . ALA A 1 178 ? -24.239 -12.632 -11.886 1.00 47.28 178 ALA A O 1
ATOM 1360 N N . LYS A 1 179 ? -22.914 -14.440 -12.146 1.00 70.62 179 LYS A N 1
ATOM 1361 C CA . LYS A 1 179 ? -21.641 -13.740 -11.984 1.00 70.62 179 LYS A CA 1
ATOM 1362 C C . LYS A 1 179 ? -21.481 -12.766 -13.156 1.00 70.62 179 LYS A C 1
ATOM 1364 O O . LYS A 1 179 ? -21.648 -13.185 -14.299 1.00 70.62 179 LYS A O 1
ATOM 1369 N N . LEU A 1 180 ? -21.190 -11.492 -12.876 1.00 86.88 180 LEU A N 1
ATOM 1370 C CA . LEU A 1 180 ? -20.893 -10.490 -13.904 1.00 86.88 180 LEU A CA 1
ATOM 1371 C C . LEU A 1 180 ? -19.822 -11.041 -14.856 1.00 86.88 180 LEU A C 1
ATOM 1373 O O . LEU A 1 180 ? -18.742 -11.445 -14.422 1.00 86.88 180 LEU A O 1
ATOM 1377 N N . ASN A 1 181 ? -20.105 -11.027 -16.154 1.00 84.75 181 ASN A N 1
ATOM 1378 C CA . ASN A 1 181 ? -19.112 -11.280 -17.181 1.00 84.75 181 ASN A CA 1
ATOM 1379 C C . ASN A 1 181 ? -18.321 -9.988 -17.430 1.00 84.75 181 ASN A C 1
ATOM 1381 O O . ASN A 1 181 ? -18.720 -9.130 -18.220 1.00 84.75 181 ASN A O 1
ATOM 1385 N N . ILE A 1 182 ? -17.198 -9.862 -16.719 1.00 84.12 182 ILE A N 1
ATOM 1386 C CA . ILE A 1 182 ? -16.298 -8.703 -16.778 1.00 84.12 182 ILE A CA 1
ATOM 1387 C C . ILE A 1 182 ? -15.843 -8.427 -18.217 1.00 84.12 182 ILE A C 1
ATOM 1389 O O . ILE A 1 182 ? -15.843 -7.278 -18.651 1.00 84.12 182 ILE A O 1
ATOM 1393 N N . ASN A 1 183 ? -15.534 -9.478 -18.978 1.00 75.62 183 ASN A N 1
ATOM 1394 C CA . ASN A 1 183 ? -15.039 -9.347 -20.341 1.00 75.62 183 ASN A CA 1
ATOM 1395 C C . ASN A 1 183 ? -16.083 -8.702 -21.271 1.00 75.62 183 ASN A C 1
ATOM 1397 O O . ASN A 1 183 ? -15.749 -7.785 -22.018 1.00 75.62 183 ASN A O 1
ATOM 1401 N N . LEU A 1 184 ? -17.357 -9.103 -21.178 1.00 77.88 184 LEU A N 1
ATOM 1402 C CA . LEU A 1 184 ? -18.440 -8.482 -21.954 1.00 77.88 184 LEU A CA 1
ATOM 1403 C C . LEU A 1 184 ? -18.685 -7.021 -21.553 1.00 77.88 184 LEU A C 1
ATOM 1405 O O . LEU A 1 184 ? -18.905 -6.176 -22.421 1.00 77.88 184 LEU A O 1
ATOM 1409 N N . ALA A 1 185 ? -18.600 -6.703 -20.259 1.00 89.00 185 ALA A N 1
ATOM 1410 C CA . ALA A 1 185 ? -18.733 -5.326 -19.788 1.00 89.00 185 ALA A CA 1
ATOM 1411 C C . ALA A 1 185 ? -17.606 -4.425 -20.325 1.00 89.00 185 ALA A C 1
ATOM 1413 O O . ALA A 1 185 ? -17.864 -3.338 -20.845 1.00 89.00 185 ALA A O 1
ATOM 1414 N N . VAL A 1 186 ? -16.357 -4.894 -20.276 1.00 82.62 186 VAL A N 1
ATOM 1415 C CA . VAL A 1 186 ? -15.201 -4.161 -20.814 1.00 82.62 186 VAL A CA 1
ATOM 1416 C C . VAL A 1 186 ? -15.279 -4.024 -22.337 1.00 82.62 186 VAL A C 1
ATOM 1418 O O . VAL A 1 186 ? -15.023 -2.938 -22.862 1.00 82.62 186 VAL A O 1
ATOM 1421 N N . GLN A 1 187 ? -15.687 -5.074 -23.060 1.00 74.50 187 GLN A N 1
ATOM 1422 C CA . GLN A 1 187 ? -15.918 -4.994 -24.507 1.00 74.50 187 GLN A CA 1
ATOM 1423 C C . GLN A 1 187 ? -16.975 -3.942 -24.857 1.00 74.50 187 GLN A C 1
ATOM 1425 O O . GLN A 1 187 ? -16.773 -3.161 -25.788 1.00 74.50 187 GLN A O 1
ATOM 1430 N N . TYR A 1 188 ? -18.065 -3.868 -24.085 1.00 89.81 188 TYR A N 1
ATOM 1431 C CA . TYR A 1 188 ? -19.082 -2.840 -24.275 1.00 89.81 188 TYR A CA 1
ATOM 1432 C C . TYR A 1 188 ? -18.489 -1.434 -24.120 1.00 89.81 188 TYR A C 1
ATOM 1434 O O . TYR A 1 188 ? -18.706 -0.589 -24.989 1.00 89.81 188 TYR A O 1
ATOM 1442 N N . LEU A 1 189 ? -17.704 -1.179 -23.066 1.00 88.69 189 LEU A N 1
ATOM 1443 C CA . LEU A 1 189 ? -17.056 0.125 -22.872 1.00 88.69 189 LEU A CA 1
ATOM 1444 C C . LEU A 1 189 ? -16.120 0.472 -24.027 1.00 88.69 189 LEU A C 1
ATOM 1446 O O . LEU A 1 189 ? -16.203 1.578 -24.552 1.00 88.69 189 LEU A O 1
ATOM 1450 N N . ARG A 1 190 ? -15.271 -0.465 -24.463 1.00 86.44 190 ARG A N 1
ATOM 1451 C CA . ARG A 1 190 ? -14.352 -0.251 -25.593 1.00 86.44 190 ARG A CA 1
ATOM 1452 C C . ARG A 1 190 ? -15.089 0.095 -26.884 1.00 86.44 190 ARG A C 1
ATOM 1454 O O . ARG A 1 190 ? -14.677 1.011 -27.584 1.00 86.44 190 ARG A O 1
ATOM 1461 N N . ALA A 1 191 ? -16.189 -0.598 -27.172 1.00 82.38 191 ALA A N 1
ATOM 1462 C CA . ALA A 1 191 ? -16.964 -0.388 -28.392 1.00 82.38 191 ALA A CA 1
ATOM 1463 C C . ALA A 1 191 ? -17.747 0.938 -28.410 1.00 82.38 191 ALA A C 1
ATOM 1465 O O . ALA A 1 191 ? -18.077 1.430 -29.486 1.00 82.38 191 ALA A O 1
ATOM 1466 N N . HIS A 1 192 ? -18.059 1.510 -27.242 1.00 90.88 192 HIS A N 1
ATOM 1467 C CA . HIS A 1 192 ? -18.924 2.690 -27.138 1.00 90.88 192 HIS A CA 1
ATOM 1468 C C . HIS A 1 192 ? -18.198 3.952 -26.652 1.00 90.88 192 HIS A C 1
ATOM 1470 O O . HIS A 1 192 ? -18.762 5.045 -26.757 1.00 90.88 192 HIS A O 1
ATOM 1476 N N . ALA A 1 193 ? -16.975 3.829 -26.129 1.00 88.75 193 ALA A N 1
ATOM 1477 C CA . ALA A 1 193 ? -16.194 4.952 -25.625 1.00 88.75 193 ALA A CA 1
ATOM 1478 C C . ALA A 1 193 ? -16.078 6.071 -26.670 1.00 88.75 193 ALA A C 1
ATOM 1480 O O . ALA A 1 193 ? -15.733 5.853 -27.830 1.00 88.75 193 ALA A O 1
ATOM 1481 N N . GLN A 1 194 ? -16.364 7.291 -26.234 1.00 95.19 194 GLN A N 1
ATOM 1482 C CA . GLN A 1 194 ? -16.263 8.487 -27.054 1.00 95.19 194 GLN A CA 1
ATOM 1483 C C . GLN A 1 194 ? -14.822 9.024 -27.049 1.00 95.19 194 GLN A C 1
ATOM 1485 O O . GLN A 1 194 ? -14.076 8.776 -26.098 1.00 95.19 194 GLN A O 1
ATOM 1490 N N . PRO A 1 195 ? -14.420 9.832 -28.050 1.00 89.06 195 PRO A N 1
ATOM 1491 C CA . PRO A 1 195 ? -13.085 10.442 -28.081 1.00 89.06 195 PRO A CA 1
ATOM 1492 C C . PRO A 1 195 ? -12.774 11.358 -26.883 1.00 89.06 195 PRO A C 1
ATOM 1494 O O . PRO A 1 195 ? -11.614 11.629 -26.583 1.00 89.06 195 PRO A O 1
ATOM 1497 N N . LYS A 1 196 ? -13.808 11.876 -26.212 1.00 91.19 196 LYS A N 1
ATOM 1498 C CA . LYS A 1 196 ? -13.728 12.703 -25.001 1.00 91.19 196 LYS A CA 1
ATOM 1499 C C . LYS A 1 196 ? -14.992 12.513 -24.170 1.00 91.19 196 LYS A C 1
ATOM 1501 O O . LYS A 1 196 ? -16.003 12.062 -24.703 1.00 91.19 196 LYS A O 1
ATOM 1506 N N . SER A 1 197 ? -14.955 12.908 -22.897 1.00 94.06 197 SER A N 1
ATOM 1507 C CA . SER A 1 197 ? -16.153 12.861 -22.052 1.00 94.06 197 SER A CA 1
ATOM 1508 C C . SER A 1 197 ? -17.295 13.675 -22.665 1.00 94.06 197 SER A C 1
ATOM 1510 O O . SER A 1 197 ? -17.095 14.800 -23.132 1.00 94.06 197 SER A O 1
ATOM 1512 N N . ILE A 1 198 ? -18.492 13.100 -22.622 1.00 95.38 198 ILE A N 1
ATOM 1513 C CA . ILE A 1 198 ? -19.754 13.736 -23.005 1.00 95.38 198 ILE A CA 1
ATOM 1514 C C . ILE A 1 198 ? -20.681 13.908 -21.790 1.00 95.38 198 ILE A C 1
ATOM 1516 O O . ILE A 1 198 ? -21.869 14.183 -21.950 1.00 95.38 198 ILE A O 1
ATOM 1520 N N . GLY A 1 199 ? -20.150 13.737 -20.573 1.00 94.44 199 GLY A N 1
ATOM 1521 C CA . GLY A 1 199 ? -20.888 13.892 -19.319 1.00 94.44 199 GLY A CA 1
ATOM 1522 C C . 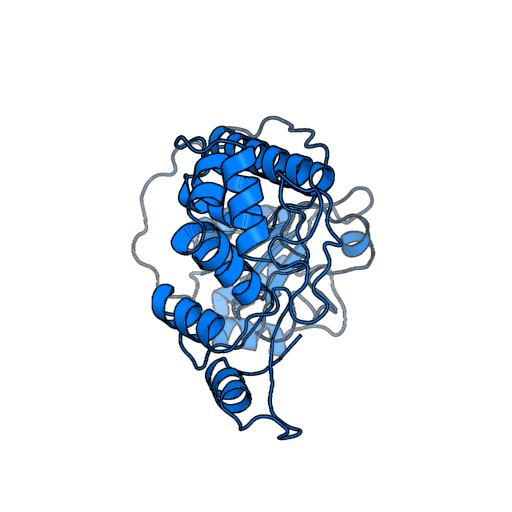GLY A 1 199 ? -21.872 12.756 -19.036 1.00 94.44 199 GLY A C 1
ATOM 1523 O O . GLY A 1 199 ? -22.874 12.975 -18.362 1.00 94.44 199 GLY A O 1
ATOM 1524 N N . GLN A 1 200 ? -21.627 11.554 -19.567 1.00 95.88 200 GLN A N 1
ATOM 1525 C CA . GLN A 1 200 ? -22.555 10.422 -19.459 1.00 95.88 200 GLN A CA 1
ATOM 1526 C C . GLN A 1 200 ? -21.933 9.178 -18.815 1.00 95.88 200 GLN A C 1
ATOM 1528 O O . GLN A 1 200 ? -22.457 8.076 -18.981 1.00 95.88 200 GLN A O 1
ATOM 1533 N N . CYS A 1 201 ? -20.855 9.338 -18.044 1.00 96.81 201 CYS A N 1
ATOM 1534 C CA . CYS A 1 201 ? -20.119 8.248 -17.398 1.00 96.81 201 CYS A CA 1
ATOM 1535 C C . CYS A 1 201 ? -21.025 7.225 -16.682 1.00 96.81 201 CYS A C 1
ATOM 1537 O O . CYS A 1 201 ? -20.915 6.027 -16.938 1.00 96.81 201 CYS A O 1
ATOM 1539 N N . ALA A 1 202 ? -22.003 7.685 -15.893 1.00 96.50 202 ALA A N 1
ATOM 1540 C CA . ALA A 1 202 ? -22.977 6.826 -15.211 1.00 96.50 202 ALA A CA 1
ATOM 1541 C C . ALA A 1 202 ? -23.806 5.954 -16.165 1.00 96.50 202 ALA A C 1
ATOM 1543 O O . ALA A 1 202 ? -24.032 4.774 -15.901 1.00 96.50 202 ALA A O 1
ATOM 1544 N N . ARG A 1 203 ? -24.237 6.508 -17.305 1.00 95.19 203 ARG A N 1
ATOM 1545 C CA . ARG A 1 203 ? -24.998 5.767 -18.320 1.00 95.19 203 ARG A CA 1
ATOM 1546 C C . ARG A 1 203 ? -24.137 4.700 -18.991 1.00 95.19 203 ARG A C 1
ATOM 1548 O O . ARG A 1 203 ? -24.609 3.582 -19.163 1.00 95.19 203 ARG A O 1
ATOM 1555 N N . TYR A 1 204 ? -22.903 5.035 -19.354 1.00 97.25 204 TYR A N 1
ATOM 1556 C CA . TYR A 1 204 ? -22.011 4.121 -20.071 1.00 97.25 204 TYR A CA 1
ATOM 1557 C C . TYR A 1 204 ? -21.556 2.959 -19.190 1.00 97.25 204 TYR A C 1
ATOM 1559 O O . TYR A 1 204 ? -21.670 1.809 -19.606 1.00 97.25 204 TYR A O 1
ATOM 1567 N N . VAL A 1 205 ? -21.137 3.239 -17.951 1.00 97.50 205 VAL A N 1
ATOM 1568 C CA . VAL A 1 205 ? -20.754 2.185 -17.001 1.00 97.50 205 VAL A CA 1
ATOM 1569 C C . VAL A 1 205 ? -21.957 1.306 -16.655 1.00 97.50 205 VAL A C 1
ATOM 1571 O O . VAL A 1 205 ? -21.830 0.087 -16.667 1.00 97.50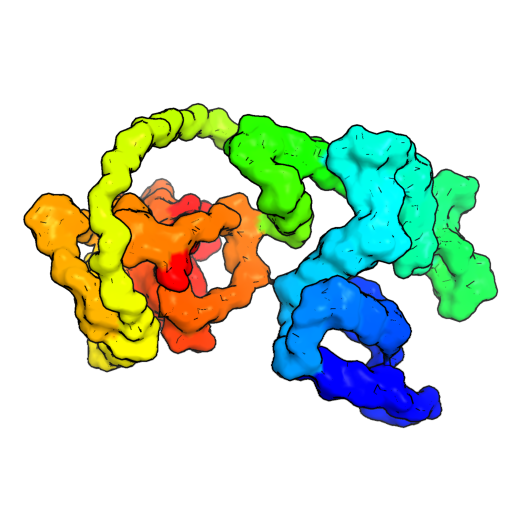 205 VAL A O 1
ATOM 1574 N N . ARG A 1 206 ? -23.154 1.873 -16.440 1.00 96.38 206 ARG A N 1
ATOM 1575 C CA . ARG A 1 206 ? -24.370 1.066 -16.236 1.00 96.38 206 ARG A CA 1
ATOM 1576 C C . ARG A 1 206 ? -24.643 0.129 -17.412 1.00 96.38 206 ARG A C 1
ATOM 1578 O O . ARG A 1 206 ? -24.830 -1.061 -17.194 1.00 96.38 206 ARG A O 1
ATOM 1585 N N . ASN A 1 207 ? -24.662 0.654 -18.636 1.00 93.94 207 ASN A N 1
ATOM 1586 C CA . ASN A 1 207 ? -24.938 -0.153 -19.822 1.00 93.94 207 ASN A CA 1
ATOM 1587 C C . ASN A 1 207 ? -23.899 -1.274 -19.998 1.00 93.94 207 ASN A C 1
ATOM 1589 O O . ASN A 1 207 ? -24.255 -2.383 -20.380 1.00 93.94 207 ASN A O 1
ATOM 1593 N N . ALA A 1 208 ? -22.632 -1.003 -19.677 1.00 95.25 208 ALA A N 1
ATOM 1594 C CA . ALA A 1 208 ? -21.577 -2.008 -19.683 1.00 95.25 208 ALA A CA 1
ATOM 1595 C C . ALA A 1 208 ? -21.824 -3.116 -18.654 1.00 95.25 208 ALA A C 1
ATOM 1597 O O . ALA A 1 208 ? -21.732 -4.296 -18.977 1.00 95.25 208 ALA A O 1
ATOM 1598 N N . LEU A 1 209 ? -22.192 -2.751 -17.426 1.00 94.81 209 LEU A N 1
ATOM 1599 C CA . LEU A 1 209 ? -22.532 -3.712 -16.381 1.00 94.81 209 LEU A CA 1
ATOM 1600 C C . LEU A 1 209 ? -23.750 -4.577 -16.761 1.00 94.81 209 LEU A C 1
ATOM 1602 O O . LEU A 1 209 ? -23.755 -5.782 -16.504 1.00 94.81 209 LEU A O 1
ATOM 1606 N N . GLU A 1 210 ? -24.759 -3.986 -17.405 1.00 92.25 210 GLU A N 1
ATOM 1607 C CA . GLU A 1 210 ? -25.928 -4.699 -17.942 1.00 92.25 210 GLU A CA 1
ATOM 1608 C C . GLU A 1 210 ? -25.551 -5.629 -19.106 1.00 92.25 210 GLU A C 1
ATOM 1610 O O . GLU A 1 210 ? -25.973 -6.784 -19.126 1.00 92.25 210 GLU A O 1
ATOM 1615 N N . ALA A 1 211 ? -24.691 -5.181 -20.026 1.00 88.50 211 ALA A N 1
ATOM 1616 C CA . ALA A 1 211 ? -24.137 -6.015 -21.097 1.00 88.50 211 ALA A CA 1
ATOM 1617 C C . ALA A 1 211 ? -23.278 -7.172 -20.552 1.00 88.50 211 ALA A C 1
ATOM 1619 O O . ALA A 1 211 ? -23.266 -8.263 -21.118 1.00 88.50 211 ALA A O 1
ATOM 1620 N N . GLY A 1 212 ? -22.618 -6.961 -19.410 1.00 87.50 212 GLY A N 1
ATOM 1621 C CA . GLY A 1 212 ? -21.932 -7.992 -18.634 1.00 87.50 212 GLY A CA 1
ATOM 1622 C C . GLY A 1 212 ? -22.868 -8.972 -17.919 1.00 87.50 212 GLY A C 1
ATOM 1623 O O . GLY A 1 212 ? -22.395 -9.864 -17.219 1.00 87.50 212 GLY A O 1
ATOM 1624 N N . GLY A 1 213 ? -24.187 -8.836 -18.067 1.00 86.50 213 GLY A N 1
ATOM 1625 C CA . GLY A 1 213 ? -25.169 -9.766 -17.514 1.00 86.50 213 GLY A CA 1
ATOM 1626 C C . GLY A 1 213 ? -25.704 -9.390 -16.133 1.00 86.50 213 GLY A C 1
ATOM 1627 O O . GLY A 1 213 ? -26.417 -10.196 -15.527 1.00 86.50 213 GLY A O 1
ATOM 1628 N N . LEU A 1 214 ? -25.425 -8.183 -15.613 1.00 86.75 214 LEU A N 1
ATOM 1629 C CA . LEU A 1 214 ? -26.198 -7.694 -14.470 1.00 86.75 214 LEU A CA 1
ATOM 1630 C C . LEU A 1 214 ? -27.647 -7.456 -14.893 1.00 86.75 214 LEU A C 1
ATOM 1632 O O . LEU A 1 214 ? -27.926 -6.847 -15.923 1.00 86.75 214 LEU A O 1
ATOM 1636 N N . LYS A 1 215 ? -28.588 -7.886 -14.046 1.00 85.75 215 LYS A N 1
ATOM 1637 C CA . LYS A 1 215 ? -30.008 -7.552 -14.213 1.00 85.75 215 LYS A CA 1
ATOM 1638 C C . LYS A 1 215 ? -30.158 -6.035 -14.374 1.00 85.75 215 LYS A C 1
ATOM 1640 O O . LYS A 1 215 ? -29.572 -5.299 -13.578 1.00 85.75 215 LYS A O 1
ATOM 1645 N N . ALA A 1 216 ? -30.993 -5.616 -15.326 1.00 84.12 216 ALA A N 1
ATOM 1646 C CA . ALA A 1 216 ? -31.265 -4.213 -15.627 1.00 84.12 216 ALA A CA 1
ATOM 1647 C C . ALA A 1 216 ? -31.442 -3.364 -14.356 1.00 84.12 216 ALA A C 1
ATOM 1649 O O . ALA A 1 216 ? -32.124 -3.763 -13.398 1.00 84.12 216 ALA A O 1
ATOM 1650 N N . ILE A 1 217 ? -30.787 -2.208 -14.348 1.00 80.88 217 ILE A N 1
ATOM 1651 C CA . ILE A 1 217 ? -30.814 -1.227 -13.270 1.00 80.88 217 ILE A CA 1
ATOM 1652 C C . ILE A 1 217 ? -31.856 -0.182 -13.680 1.00 80.88 217 ILE A C 1
ATOM 1654 O O . ILE A 1 217 ? -31.557 0.806 -14.351 1.00 80.88 217 ILE A O 1
ATOM 1658 N N . ASN A 1 218 ? -33.111 -0.450 -13.315 1.00 78.44 218 ASN A N 1
ATOM 1659 C CA . ASN A 1 218 ? -34.270 0.368 -13.672 1.00 78.44 218 ASN A CA 1
ATOM 1660 C C . ASN A 1 218 ? -34.621 1.365 -12.556 1.00 78.44 218 ASN A C 1
ATOM 1662 O O . ASN A 1 218 ? -34.316 1.104 -11.392 1.00 78.44 218 ASN A O 1
ATOM 1666 N N . PRO A 1 219 ? -35.285 2.493 -12.869 1.00 73.50 219 PRO A N 1
ATOM 1667 C CA . PRO A 1 219 ? -35.853 3.367 -11.845 1.00 73.50 219 PRO A CA 1
ATOM 1668 C C . PRO A 1 219 ? -36.750 2.584 -10.862 1.00 73.50 219 PRO A C 1
ATOM 1670 O O . PRO A 1 219 ? -37.487 1.703 -11.309 1.00 73.50 219 PRO A O 1
ATOM 1673 N N . PRO A 1 220 ? -36.710 2.887 -9.550 1.00 74.06 220 PRO A N 1
ATOM 1674 C CA . PRO A 1 220 ? -35.966 3.977 -8.904 1.00 74.06 220 PRO A CA 1
ATOM 1675 C C . PRO A 1 220 ? -34.502 3.640 -8.562 1.00 74.06 220 PRO A C 1
ATOM 1677 O O . PRO A 1 220 ? -33.753 4.524 -8.166 1.00 74.06 220 PRO A O 1
ATOM 1680 N N . GLU A 1 221 ? -34.055 2.398 -8.762 1.00 76.25 221 GLU A N 1
ATOM 1681 C CA . GLU A 1 221 ? -32.697 1.922 -8.436 1.00 76.25 221 GLU A CA 1
ATOM 1682 C C . GLU A 1 221 ? -31.605 2.433 -9.393 1.00 76.25 221 GLU A C 1
ATOM 1684 O O . GLU A 1 221 ? -30.465 1.976 -9.325 1.00 76.25 221 GLU A O 1
ATOM 1689 N N . ARG A 1 222 ? -31.951 3.335 -10.319 1.00 86.06 222 ARG A N 1
ATOM 1690 C CA . ARG A 1 222 ? -31.072 3.864 -11.364 1.00 86.06 222 ARG A CA 1
ATOM 1691 C C . ARG A 1 222 ? -30.680 5.308 -11.052 1.00 86.06 222 ARG A C 1
ATOM 1693 O O . ARG A 1 222 ? -31.381 6.214 -11.514 1.00 86.06 222 ARG A O 1
ATOM 1700 N N . PRO A 1 223 ? -29.564 5.544 -10.338 1.00 90.31 223 PRO A N 1
ATOM 1701 C CA . PRO A 1 223 ? -29.073 6.889 -10.132 1.00 90.31 223 PRO A CA 1
ATOM 1702 C C . PRO A 1 223 ? -28.752 7.558 -11.464 1.00 90.31 223 PRO A C 1
ATOM 1704 O O . PRO A 1 223 ? -28.222 6.935 -12.397 1.00 90.31 223 PRO A O 1
ATOM 1707 N N . VAL A 1 224 ? -29.098 8.840 -11.533 1.00 89.94 224 VAL A N 1
ATOM 1708 C CA . VAL A 1 224 ? -28.683 9.727 -12.622 1.00 89.94 224 VAL A CA 1
ATOM 1709 C C . VAL A 1 224 ? -27.214 10.094 -12.431 1.00 89.94 224 VAL A C 1
ATOM 1711 O O . VAL A 1 224 ? -26.425 9.962 -13.366 1.00 89.94 224 VAL A O 1
ATOM 1714 N N . ASP A 1 225 ? -26.850 10.465 -11.205 1.00 93.94 225 ASP A N 1
ATOM 1715 C CA . ASP A 1 225 ? -25.515 10.928 -10.858 1.00 93.94 225 ASP A CA 1
ATOM 1716 C C . ASP A 1 225 ? -24.570 9.766 -10.550 1.00 93.94 225 ASP A C 1
ATOM 1718 O O . ASP A 1 225 ? -24.930 8.781 -9.902 1.00 93.94 225 ASP A O 1
ATOM 1722 N N . ALA A 1 226 ? -23.318 9.906 -10.979 1.00 96.44 226 ALA A N 1
ATOM 1723 C CA . ALA A 1 226 ? -22.285 8.902 -10.771 1.00 96.44 226 ALA A CA 1
ATOM 1724 C C . ALA A 1 226 ? -21.942 8.710 -9.285 1.00 96.44 226 ALA A C 1
ATOM 1726 O O . ALA A 1 226 ? -21.752 7.575 -8.848 1.00 96.44 226 ALA A O 1
ATOM 1727 N N . LYS A 1 227 ? -21.927 9.795 -8.497 1.00 93.94 227 LYS A N 1
ATOM 1728 C CA . LYS A 1 227 ? -21.620 9.779 -7.053 1.00 93.94 227 LYS A CA 1
ATOM 1729 C C . LYS A 1 227 ? -22.509 8.841 -6.224 1.00 93.94 227 LYS A C 1
ATOM 1731 O O . LYS A 1 227 ? -22.098 8.426 -5.143 1.00 93.94 227 LYS A O 1
ATOM 1736 N N . ASP A 1 228 ? -23.690 8.494 -6.737 1.00 92.12 228 ASP A N 1
ATOM 1737 C CA . ASP A 1 228 ? -24.714 7.716 -6.037 1.00 92.12 228 ASP A CA 1
ATOM 1738 C C . ASP A 1 228 ? -24.711 6.222 -6.429 1.00 92.12 228 ASP A C 1
ATOM 1740 O O . ASP A 1 228 ? -25.555 5.454 -5.969 1.00 92.12 228 ASP A O 1
ATOM 1744 N N . TYR A 1 229 ? -23.769 5.766 -7.268 1.00 93.62 229 TYR A N 1
ATOM 1745 C CA . TYR A 1 229 ? -23.719 4.363 -7.719 1.00 93.62 229 TYR A CA 1
ATOM 1746 C C . TYR A 1 229 ? -23.194 3.374 -6.672 1.00 93.62 229 TYR A C 1
ATOM 1748 O O . TYR A 1 229 ? -23.431 2.174 -6.812 1.00 93.62 229 TYR A O 1
ATOM 1756 N N . GLY A 1 230 ? -22.516 3.833 -5.617 1.00 90.00 230 GLY A N 1
ATOM 1757 C CA . GLY A 1 230 ? -21.925 2.952 -4.601 1.00 90.00 230 GLY A CA 1
ATOM 1758 C C . GLY A 1 230 ? -22.912 1.938 -3.993 1.00 90.00 230 GLY A C 1
ATOM 1759 O O . GLY A 1 230 ? -22.656 0.732 -4.051 1.00 90.00 230 GLY A O 1
ATOM 1760 N N . PRO A 1 231 ? -24.076 2.374 -3.469 1.00 86.62 231 PRO A N 1
ATOM 1761 C CA . PRO A 1 231 ? -25.115 1.467 -2.974 1.00 86.62 231 PRO A CA 1
ATOM 1762 C C . PRO A 1 231 ? -25.632 0.479 -4.028 1.00 86.62 231 PRO A C 1
ATOM 1764 O O . PRO A 1 231 ? -25.852 -0.693 -3.716 1.00 86.62 231 PRO A O 1
ATOM 1767 N N . VAL A 1 232 ? -25.781 0.919 -5.283 1.00 88.31 232 VAL A N 1
ATOM 1768 C CA . VAL A 1 232 ? -26.231 0.057 -6.387 1.00 88.31 232 VAL A CA 1
ATOM 1769 C C . VAL A 1 232 ? -25.217 -1.053 -6.638 1.00 88.31 232 VAL A C 1
ATOM 1771 O O . VAL A 1 232 ? -25.599 -2.217 -6.700 1.00 88.31 232 VAL A O 1
ATOM 1774 N N . LEU A 1 233 ? -23.926 -0.724 -6.714 1.00 90.81 233 LEU A N 1
ATOM 1775 C CA . LEU A 1 233 ? -22.855 -1.704 -6.914 1.00 90.81 233 LEU A CA 1
ATOM 1776 C C . LEU A 1 233 ? -22.849 -2.753 -5.791 1.00 90.81 233 LEU A C 1
ATOM 1778 O O . LEU A 1 233 ? -22.840 -3.952 -6.076 1.00 90.81 233 LEU A O 1
ATOM 1782 N N . LYS A 1 234 ? -22.987 -2.326 -4.529 1.00 85.12 234 LYS A N 1
ATOM 1783 C CA . LYS A 1 234 ? -23.070 -3.233 -3.370 1.00 85.12 234 LYS A CA 1
ATOM 1784 C C . LYS A 1 234 ? -24.239 -4.212 -3.459 1.00 85.12 234 LYS A C 1
ATOM 1786 O O . LYS A 1 234 ? -24.051 -5.422 -3.357 1.00 85.12 234 LYS A O 1
ATOM 1791 N N . VAL A 1 235 ? -25.448 -3.716 -3.735 1.00 83.69 235 VAL A N 1
ATOM 1792 C CA . VAL A 1 235 ? -26.643 -4.567 -3.920 1.00 83.69 235 VAL A CA 1
ATOM 1793 C C . VAL A 1 235 ? -26.468 -5.529 -5.100 1.00 83.69 235 VAL A C 1
ATOM 1795 O O . VAL A 1 235 ? -27.070 -6.608 -5.147 1.00 83.69 235 VAL A O 1
ATOM 1798 N N . ARG A 1 236 ? -25.643 -5.163 -6.082 1.00 83.75 236 ARG A N 1
ATOM 1799 C CA . ARG A 1 236 ? -25.356 -5.958 -7.280 1.00 83.75 236 ARG A CA 1
ATOM 1800 C C . ARG A 1 236 ? -24.172 -6.915 -7.114 1.00 83.75 236 ARG A C 1
ATOM 1802 O O . ARG A 1 236 ? -23.833 -7.583 -8.082 1.00 83.75 236 ARG A O 1
ATOM 1809 N N . GLY A 1 237 ? -23.669 -7.078 -5.891 1.00 81.81 237 GLY A N 1
ATOM 1810 C CA . GLY A 1 237 ? -22.681 -8.096 -5.537 1.00 81.81 237 GLY A CA 1
ATOM 1811 C C . GLY A 1 237 ? -21.247 -7.587 -5.493 1.00 81.81 237 GLY A C 1
ATOM 1812 O O . GLY A 1 237 ? -20.354 -8.376 -5.215 1.00 81.81 237 GLY A O 1
ATOM 1813 N N . PHE A 1 238 ? -21.021 -6.291 -5.716 1.00 87.75 238 PHE A N 1
ATOM 1814 C CA . PHE A 1 238 ? -19.691 -5.726 -5.572 1.00 87.75 238 PHE A CA 1
ATOM 1815 C C . PHE A 1 238 ? -19.359 -5.499 -4.097 1.00 87.75 238 PHE A C 1
ATOM 1817 O O . PHE A 1 238 ? -20.167 -4.973 -3.333 1.00 87.75 238 PHE A O 1
ATOM 1824 N N . SER A 1 239 ? -18.136 -5.824 -3.706 1.00 84.31 239 SER A N 1
ATOM 1825 C CA . SER A 1 239 ? -17.563 -5.397 -2.435 1.00 84.31 239 SER A CA 1
ATOM 1826 C C . SER A 1 239 ? -16.851 -4.063 -2.611 1.00 84.31 239 SER A C 1
ATOM 1828 O O . SER A 1 239 ? -16.077 -3.886 -3.550 1.00 84.31 239 SER A O 1
ATOM 1830 N N . GLU A 1 240 ? -17.134 -3.115 -1.720 1.00 81.06 240 GLU A N 1
ATOM 1831 C CA . GLU A 1 240 ? -16.389 -1.860 -1.653 1.00 81.06 240 GLU A CA 1
ATOM 1832 C C . GLU A 1 240 ? -15.036 -2.118 -0.989 1.00 81.06 240 GLU A C 1
ATOM 1834 O O . GLU A 1 240 ? -14.970 -2.541 0.164 1.00 81.06 240 GLU A O 1
ATOM 1839 N N . THR A 1 241 ? -13.959 -1.854 -1.717 1.00 67.12 241 THR A N 1
ATOM 1840 C CA . THR A 1 241 ? -12.602 -1.851 -1.185 1.00 67.12 241 THR A CA 1
ATOM 1841 C C . THR A 1 241 ? -12.320 -0.461 -0.629 1.00 67.12 241 THR A C 1
ATOM 1843 O O . THR A 1 241 ? -12.435 0.545 -1.335 1.00 67.12 241 THR A O 1
ATOM 1846 N N . VAL A 1 242 ? -11.936 -0.391 0.645 1.00 52.00 242 VAL A N 1
ATOM 1847 C CA . VAL A 1 242 ? -11.623 0.872 1.323 1.00 52.00 242 VAL A CA 1
ATOM 1848 C C . VAL A 1 242 ? -10.334 1.456 0.731 1.00 52.00 242 VAL A C 1
ATOM 1850 O O . VAL A 1 242 ? -9.235 1.092 1.134 1.00 52.00 242 VAL A O 1
ATOM 1853 N N . LEU A 1 243 ? -10.455 2.360 -0.247 1.00 53.97 243 LEU A N 1
ATOM 1854 C CA . LEU A 1 243 ? -9.323 3.022 -0.918 1.00 53.97 243 LEU A CA 1
ATOM 1855 C C . LEU A 1 243 ? -9.196 4.516 -0.588 1.00 53.97 243 LEU A C 1
ATOM 1857 O O . LEU A 1 243 ? -8.643 5.285 -1.376 1.00 53.97 243 LEU A O 1
ATOM 1861 N N . SER A 1 244 ? -9.612 4.950 0.601 1.00 39.06 244 SER A N 1
ATOM 1862 C CA . SER A 1 244 ? -9.290 6.305 1.064 1.00 39.06 244 SER A CA 1
ATOM 1863 C C . SER A 1 244 ? -7.841 6.367 1.578 1.00 39.06 244 SER A C 1
ATOM 1865 O O . SER A 1 244 ? -7.592 6.410 2.778 1.00 39.06 244 SER A O 1
ATOM 1867 N N . GLY A 1 245 ? -6.873 6.327 0.654 1.00 41.53 245 GLY A N 1
ATOM 1868 C CA . GLY A 1 245 ? -5.438 6.502 0.934 1.00 41.53 245 GLY A CA 1
ATOM 1869 C C . GLY A 1 245 ? -4.492 5.722 0.014 1.00 41.53 245 GLY A C 1
ATOM 1870 O O . GLY A 1 245 ? -3.371 6.164 -0.222 1.00 41.53 245 GLY A O 1
ATOM 1871 N N . MET A 1 246 ? -4.955 4.612 -0.574 1.00 47.88 246 MET A N 1
ATOM 1872 C CA . MET A 1 246 ? -4.100 3.672 -1.323 1.00 47.88 246 MET A CA 1
ATOM 1873 C C . MET A 1 246 ? -4.071 3.893 -2.844 1.00 47.88 246 MET A C 1
ATOM 1875 O O . MET A 1 246 ? -3.432 3.134 -3.573 1.00 47.88 246 MET A O 1
ATOM 1879 N N . LEU A 1 247 ? -4.761 4.918 -3.352 1.00 45.94 247 LEU A N 1
ATOM 1880 C CA . LEU A 1 247 ? -5.031 5.055 -4.786 1.00 45.94 247 LEU A CA 1
ATOM 1881 C C . LEU A 1 247 ? -3.775 5.162 -5.669 1.00 45.94 247 LEU A C 1
ATOM 1883 O O . LEU A 1 247 ? -3.811 4.814 -6.843 1.00 45.94 247 LEU A O 1
ATOM 1887 N N . TYR A 1 248 ? -2.656 5.638 -5.117 1.00 42.59 248 TYR A N 1
ATOM 1888 C CA . TYR A 1 248 ? -1.417 5.839 -5.874 1.00 42.59 248 TYR A CA 1
ATOM 1889 C C . TYR A 1 248 ? -0.616 4.558 -6.139 1.00 42.59 248 TYR A C 1
ATOM 1891 O O . TYR A 1 248 ? 0.304 4.585 -6.957 1.00 42.59 248 TYR A O 1
ATOM 1899 N N . HIS A 1 249 ? -0.949 3.451 -5.468 1.00 49.03 249 HIS A N 1
ATOM 1900 C CA . HIS A 1 249 ? -0.203 2.188 -5.552 1.00 49.03 249 HIS A CA 1
ATOM 1901 C C . HIS A 1 249 ? -1.106 0.962 -5.708 1.00 49.03 249 HIS A C 1
ATOM 1903 O O . HIS A 1 249 ? -0.637 -0.168 -5.597 1.00 49.03 249 HIS A O 1
ATOM 1909 N N . TYR A 1 250 ? -2.389 1.202 -5.966 1.00 62.72 250 TYR A N 1
ATOM 1910 C CA . TYR A 1 250 ? -3.350 0.182 -6.328 1.00 62.72 250 TYR A CA 1
ATOM 1911 C C . TYR A 1 250 ? -3.023 -0.376 -7.716 1.00 62.72 250 TYR A C 1
ATOM 1913 O O . TYR A 1 250 ? -2.860 0.403 -8.656 1.00 62.72 250 TYR A O 1
ATOM 1921 N N . ASP A 1 251 ? -2.919 -1.701 -7.829 1.00 65.12 251 ASP A N 1
ATOM 1922 C CA . ASP A 1 251 ? -2.839 -2.394 -9.115 1.00 65.12 251 ASP A CA 1
ATOM 1923 C C . ASP A 1 251 ? -4.264 -2.805 -9.510 1.00 65.12 251 ASP A C 1
ATOM 1925 O O . ASP A 1 251 ? -4.829 -3.718 -8.893 1.00 65.12 251 ASP A O 1
ATOM 1929 N N . PRO A 1 252 ? -4.913 -2.063 -10.420 1.00 78.88 252 PRO A N 1
ATOM 1930 C CA . PRO A 1 252 ? -6.296 -2.328 -10.762 1.00 78.88 252 PRO A CA 1
ATOM 1931 C C . PRO A 1 252 ? -6.441 -3.657 -11.499 1.00 78.88 252 PRO A C 1
ATOM 1933 O O . PRO A 1 252 ? -5.671 -3.983 -12.398 1.00 78.88 252 PRO A O 1
ATOM 1936 N N . LEU A 1 253 ? -7.459 -4.424 -11.118 1.00 80.38 253 LEU A N 1
ATOM 1937 C CA . LEU A 1 253 ? -7.863 -5.622 -11.838 1.00 80.38 253 LEU A CA 1
ATOM 1938 C C . LEU A 1 253 ? -8.944 -5.261 -12.846 1.00 80.38 253 LEU A C 1
ATOM 1940 O O . LEU A 1 253 ? -9.781 -4.385 -12.608 1.00 80.38 253 LEU A O 1
ATOM 1944 N N . GLU A 1 254 ? -8.919 -5.946 -13.987 1.00 79.81 254 GLU A N 1
ATOM 1945 C CA . GLU A 1 254 ? -9.984 -5.839 -14.976 1.00 79.81 254 GLU A CA 1
ATOM 1946 C C . GLU A 1 254 ? -11.339 -6.041 -14.285 1.00 79.81 254 GLU A C 1
ATOM 1948 O O . GLU A 1 254 ? -11.555 -7.007 -13.553 1.00 79.81 254 GLU A O 1
ATOM 1953 N N . GLY A 1 255 ? -12.244 -5.094 -14.498 1.00 85.19 255 GLY A N 1
ATOM 1954 C CA . GLY A 1 255 ? -13.576 -5.108 -13.918 1.00 85.19 255 GLY A CA 1
ATOM 1955 C C . GLY A 1 255 ? -13.761 -4.324 -12.625 1.00 85.19 255 GLY A C 1
ATOM 1956 O O . GLY A 1 255 ? -14.902 -4.166 -12.189 1.00 85.19 255 GLY A O 1
ATOM 1957 N N . ASP A 1 256 ? -12.693 -3.781 -12.045 1.00 92.31 256 ASP A N 1
ATOM 1958 C CA . ASP A 1 256 ? -12.824 -2.841 -10.936 1.00 92.31 256 ASP A CA 1
ATOM 1959 C C . ASP A 1 256 ? -13.618 -1.608 -11.346 1.00 92.31 256 ASP A C 1
ATOM 1961 O O . ASP A 1 256 ? -13.370 -1.031 -12.401 1.00 92.31 256 ASP A O 1
ATOM 1965 N N . VAL A 1 257 ? -14.530 -1.161 -10.488 1.00 94.81 257 VAL A N 1
ATOM 1966 C CA . VAL A 1 257 ? -15.336 0.044 -10.704 1.00 94.81 257 VAL A CA 1
ATOM 1967 C C . VAL A 1 257 ? -14.991 1.077 -9.642 1.00 94.81 257 VAL A C 1
ATOM 1969 O O . VAL A 1 257 ? -14.957 0.760 -8.461 1.00 94.81 257 VAL A O 1
ATOM 1972 N N . ILE A 1 258 ? -14.770 2.328 -10.030 1.00 93.88 258 ILE A N 1
ATOM 1973 C CA . ILE A 1 258 ? -14.586 3.448 -9.101 1.00 93.88 258 ILE A CA 1
ATOM 1974 C C . ILE A 1 258 ? -15.779 4.383 -9.124 1.00 93.88 258 ILE A C 1
ATOM 1976 O O . ILE A 1 258 ? -16.336 4.645 -10.185 1.00 93.88 258 ILE A O 1
ATOM 1980 N N . VAL A 1 259 ? -16.102 4.958 -7.972 1.00 94.62 259 VAL A N 1
ATOM 1981 C CA . VAL A 1 259 ? -17.015 6.092 -7.831 1.00 94.62 259 VAL A CA 1
ATOM 1982 C C . VAL A 1 259 ? -16.266 7.236 -7.159 1.00 94.62 259 VAL A C 1
ATOM 1984 O O . VAL A 1 259 ? -15.786 7.119 -6.032 1.00 94.62 259 VAL A O 1
ATOM 1987 N N . LEU A 1 260 ? -16.172 8.352 -7.870 1.00 91.62 260 LEU A N 1
ATOM 1988 C CA . LEU A 1 260 ? -15.575 9.606 -7.439 1.00 91.62 260 LEU A CA 1
ATOM 1989 C C . LEU A 1 260 ? -16.665 10.563 -6.966 1.00 91.62 260 LEU A C 1
ATOM 1991 O O . LEU A 1 260 ? -17.594 10.887 -7.710 1.00 91.62 260 LEU A O 1
ATOM 1995 N N . GLN A 1 261 ? -16.514 11.058 -5.743 1.00 93.38 261 GLN A N 1
ATOM 1996 C CA . GLN A 1 261 ? -17.344 12.136 -5.217 1.00 93.38 261 GLN A CA 1
ATOM 1997 C C . GLN A 1 261 ? -16.996 13.474 -5.888 1.00 93.38 261 GLN A C 1
ATOM 1999 O O . GLN A 1 261 ? -15.863 13.657 -6.346 1.00 93.38 261 GLN A O 1
ATOM 2004 N N . PRO A 1 262 ? -17.941 14.429 -5.957 1.00 92.19 262 PRO A N 1
ATOM 2005 C CA . PRO A 1 262 ? -17.661 15.757 -6.487 1.00 92.19 262 PRO A CA 1
ATOM 2006 C C . PRO A 1 262 ? -16.607 16.488 -5.640 1.00 92.19 262 PRO A C 1
ATOM 2008 O O . PRO A 1 262 ? -16.423 16.218 -4.453 1.00 92.19 262 PRO A O 1
ATOM 2011 N N . TYR A 1 263 ? -15.924 17.454 -6.250 1.00 88.62 263 TYR A N 1
ATOM 2012 C CA . TYR A 1 263 ? -15.008 18.372 -5.569 1.00 88.62 263 TYR A CA 1
ATOM 2013 C C . TYR A 1 263 ? -15.490 19.818 -5.719 1.00 88.62 263 TYR A C 1
ATOM 2015 O O . TYR A 1 263 ? -16.249 20.140 -6.632 1.00 88.62 263 TYR A O 1
ATOM 20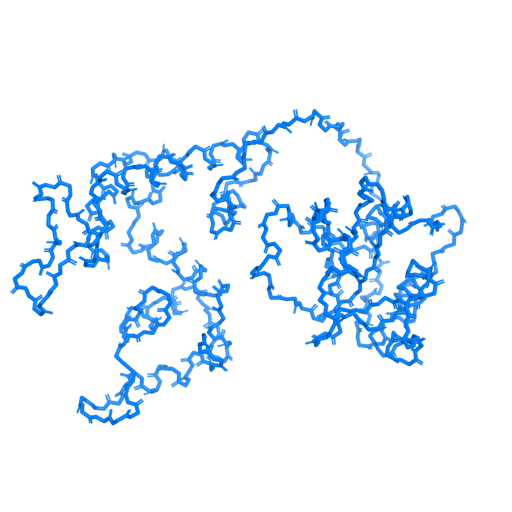23 N N . SER A 1 264 ? -15.020 20.712 -4.844 1.00 90.44 264 SER A N 1
ATOM 2024 C CA . SER A 1 264 ? -15.370 22.138 -4.906 1.00 90.44 264 SER A CA 1
ATOM 2025 C C . SER A 1 264 ? -14.938 22.771 -6.238 1.00 90.44 264 SER A C 1
ATOM 2027 O O . SER A 1 264 ? -13.759 22.717 -6.601 1.00 90.44 264 SER A O 1
ATOM 2029 N N . GLY A 1 265 ? -15.899 23.342 -6.972 1.00 89.50 265 GLY A N 1
ATOM 2030 C CA . GLY A 1 265 ? -15.716 23.871 -8.331 1.00 89.50 265 GLY A CA 1
ATOM 2031 C C . GLY A 1 265 ? -15.765 22.816 -9.448 1.00 89.50 265 GLY A C 1
ATOM 2032 O O . GLY A 1 265 ? -15.474 23.133 -10.598 1.00 89.50 265 GLY A O 1
ATOM 2033 N N . GLY A 1 266 ? -16.087 21.561 -9.122 1.00 90.50 266 GLY A N 1
ATOM 2034 C CA . GLY A 1 266 ? -16.304 20.471 -10.074 1.00 90.50 266 GLY A CA 1
ATOM 2035 C C . GLY A 1 266 ? -17.781 20.235 -10.395 1.00 90.50 266 GLY A C 1
ATOM 2036 O O . GLY A 1 266 ? -18.667 20.929 -9.904 1.00 90.50 266 GLY A O 1
ATOM 2037 N N . ASN A 1 267 ? -18.046 19.219 -11.218 1.00 90.69 267 ASN A N 1
ATOM 2038 C CA . ASN A 1 267 ? -19.410 18.795 -11.534 1.00 90.69 267 ASN A CA 1
ATOM 2039 C C . ASN A 1 267 ? -20.054 18.102 -10.308 1.00 90.69 267 ASN A C 1
ATOM 2041 O O . ASN A 1 267 ? -19.435 17.182 -9.764 1.00 90.69 267 ASN A O 1
ATOM 2045 N N . PRO A 1 268 ? -21.275 18.491 -9.881 1.00 94.12 268 PRO A N 1
ATOM 2046 C CA . PRO A 1 268 ? -21.946 17.909 -8.713 1.00 94.12 268 PRO A CA 1
ATOM 2047 C C . PRO A 1 268 ? -22.333 16.431 -8.876 1.00 94.12 268 PRO A C 1
ATOM 2049 O O . PRO A 1 268 ? -22.524 15.748 -7.872 1.00 94.12 268 PRO A O 1
ATOM 2052 N N . ALA A 1 269 ? -22.407 15.916 -10.107 1.00 93.31 269 ALA A N 1
ATOM 2053 C CA . ALA A 1 269 ? -22.782 14.531 -10.388 1.00 93.31 269 ALA A CA 1
ATOM 2054 C C . ALA A 1 269 ? -21.694 13.503 -10.014 1.00 93.31 269 ALA A C 1
ATOM 2056 O O . ALA A 1 269 ? -21.953 12.299 -10.034 1.00 93.31 269 ALA A O 1
ATOM 2057 N N . GLY A 1 270 ? -20.476 13.944 -9.677 1.00 96.00 270 GLY A N 1
ATOM 2058 C CA . GLY A 1 270 ? -19.338 13.050 -9.443 1.00 96.00 270 GLY A CA 1
ATOM 2059 C C . GLY A 1 270 ? -18.831 12.394 -10.731 1.00 96.00 270 GLY A C 1
ATOM 2060 O O . GLY A 1 270 ? -19.016 12.926 -11.829 1.00 96.00 270 GLY A O 1
ATOM 2061 N N . HIS A 1 271 ? -18.156 11.250 -10.608 1.00 97.69 271 HIS A N 1
ATOM 2062 C CA . HIS A 1 271 ? -17.692 10.465 -11.758 1.00 97.69 271 HIS A CA 1
ATOM 2063 C C . HIS A 1 271 ? -17.643 8.964 -11.445 1.00 97.69 271 HIS A C 1
ATOM 2065 O O . HIS A 1 271 ? -17.465 8.580 -10.296 1.00 97.69 271 HIS A O 1
ATOM 2071 N N . ILE A 1 272 ? -17.804 8.107 -12.453 1.00 97.81 272 ILE A N 1
ATOM 2072 C CA . ILE A 1 272 ? -17.721 6.644 -12.321 1.00 97.81 272 ILE A CA 1
ATOM 2073 C C . ILE A 1 272 ? -16.957 6.071 -13.511 1.00 97.81 272 ILE A C 1
ATOM 2075 O O . ILE A 1 272 ? -17.136 6.533 -14.638 1.00 97.81 272 ILE A O 1
ATOM 2079 N N . ALA A 1 273 ? -16.106 5.081 -13.266 1.00 97.38 273 ALA A N 1
ATOM 2080 C CA . ALA A 1 273 ? -15.320 4.418 -14.303 1.00 97.38 273 ALA A CA 1
ATOM 2081 C C . ALA A 1 273 ? -15.076 2.949 -13.955 1.00 97.38 273 ALA A C 1
ATOM 2083 O O . ALA A 1 273 ? -15.133 2.580 -12.786 1.00 97.38 273 ALA A O 1
ATOM 2084 N N . MET A 1 274 ? -14.773 2.133 -14.958 1.00 96.31 274 MET A N 1
ATOM 2085 C CA . MET A 1 274 ? -14.401 0.728 -14.824 1.00 96.31 274 MET A CA 1
ATOM 2086 C C . MET A 1 274 ? -13.019 0.496 -15.440 1.00 96.31 274 MET A C 1
ATOM 2088 O O . MET A 1 274 ? -12.705 1.074 -16.481 1.00 96.31 274 MET A O 1
ATOM 2092 N N . PHE A 1 275 ? -12.186 -0.327 -14.813 1.00 93.00 275 PHE A N 1
ATOM 2093 C CA . PHE A 1 275 ? -10.870 -0.667 -15.336 1.00 93.00 275 PHE A CA 1
ATOM 2094 C C . PHE A 1 275 ? -10.965 -1.795 -16.364 1.00 93.00 275 PHE A C 1
ATOM 2096 O O . PHE A 1 275 ? -11.559 -2.841 -16.110 1.00 93.00 275 PHE A O 1
ATOM 2103 N N . SER A 1 276 ? -10.360 -1.587 -17.529 1.00 76.88 276 SER A N 1
ATOM 2104 C CA . SER A 1 276 ? -10.402 -2.519 -18.664 1.00 76.88 276 SER A CA 1
ATOM 2105 C C . SER A 1 276 ? -9.291 -3.575 -18.660 1.00 76.88 276 SER A C 1
ATOM 2107 O O . SER A 1 276 ? -9.158 -4.327 -19.623 1.00 76.88 276 SER A O 1
ATOM 2109 N N . GLY A 1 277 ? -8.457 -3.601 -17.617 1.00 75.38 277 GLY A N 1
ATOM 2110 C CA . GLY A 1 277 ? -7.201 -4.358 -17.588 1.00 75.38 277 GLY A CA 1
ATOM 2111 C C . GLY A 1 277 ? -5.996 -3.542 -18.071 1.00 75.38 277 GLY A C 1
ATOM 2112 O O . GLY A 1 277 ? -4.862 -3.904 -17.777 1.00 75.38 277 GLY A O 1
ATOM 2113 N N . GLU A 1 278 ? -6.240 -2.418 -18.751 1.00 77.75 278 GLU A N 1
ATOM 2114 C CA . GLU A 1 278 ? -5.202 -1.512 -19.256 1.00 77.75 278 GLU A CA 1
ATOM 2115 C C . GLU A 1 278 ? -5.508 -0.055 -18.890 1.00 77.75 278 GLU A C 1
ATOM 2117 O O . GLU A 1 278 ? -4.726 0.589 -18.192 1.00 77.75 278 GLU A O 1
ATOM 2122 N N . ASP A 1 279 ? -6.695 0.425 -19.269 1.00 86.75 279 ASP A N 1
ATOM 2123 C CA . ASP A 1 279 ? -7.137 1.798 -19.031 1.00 86.75 279 ASP A CA 1
ATOM 2124 C C . ASP A 1 279 ? -8.382 1.872 -18.144 1.00 86.75 279 ASP A C 1
ATOM 2126 O O . ASP A 1 279 ? -9.252 0.993 -18.171 1.00 86.75 279 ASP A O 1
ATOM 2130 N N . TRP A 1 280 ? -8.515 2.981 -17.414 1.00 94.00 280 TRP A N 1
ATOM 2131 C CA . TRP A 1 280 ? -9.775 3.372 -16.784 1.00 94.00 280 TRP A CA 1
ATOM 2132 C C . TRP A 1 280 ? -10.735 3.924 -17.840 1.00 94.00 280 TRP A C 1
ATOM 2134 O O . TRP A 1 280 ? -10.392 4.846 -18.578 1.00 94.00 280 TRP A O 1
ATOM 2144 N N . MET A 1 281 ? -11.952 3.388 -17.904 1.00 93.19 281 MET A N 1
ATOM 2145 C CA . MET A 1 281 ? -12.933 3.717 -18.938 1.00 93.19 281 MET A CA 1
ATOM 2146 C C . MET A 1 281 ? -14.277 4.116 -18.333 1.00 93.19 281 MET A C 1
ATOM 2148 O O . MET A 1 281 ? -14.765 3.504 -17.387 1.00 93.19 281 MET A O 1
ATOM 2152 N N . SER A 1 282 ? -14.895 5.143 -18.902 1.00 96.62 282 SER A N 1
ATOM 2153 C CA . SER A 1 282 ? -16.242 5.593 -18.545 1.00 96.62 282 SER A CA 1
ATOM 2154 C C . SER A 1 282 ? -17.066 5.809 -19.816 1.00 96.62 282 SER A C 1
ATOM 2156 O O . SER A 1 282 ? -17.244 4.875 -20.590 1.00 96.62 282 SER A O 1
ATOM 2158 N N . ASP A 1 283 ? -17.534 7.027 -20.085 1.00 95.88 283 ASP A N 1
ATOM 2159 C CA . ASP A 1 283 ? -18.036 7.410 -21.409 1.00 95.88 283 ASP A CA 1
ATOM 2160 C C . ASP A 1 283 ? -16.903 7.691 -22.415 1.00 95.88 283 ASP A C 1
ATOM 2162 O O . ASP A 1 283 ? -17.164 7.902 -23.594 1.00 95.88 283 ASP A O 1
ATOM 2166 N N . PHE A 1 284 ? -15.647 7.656 -21.964 1.00 96.38 284 PHE A N 1
ATOM 2167 C CA . PHE A 1 284 ? -14.422 7.797 -22.753 1.00 96.38 284 PHE A CA 1
ATOM 2168 C C . PHE A 1 284 ? -13.262 7.030 -22.089 1.00 96.38 284 PHE A C 1
ATOM 2170 O O . PHE A 1 284 ? -13.367 6.619 -20.927 1.00 96.38 284 PHE A O 1
ATOM 2177 N N . VAL A 1 285 ? -12.148 6.856 -22.808 1.00 92.88 285 VAL A N 1
ATOM 2178 C CA . VAL A 1 285 ? -10.894 6.305 -22.256 1.00 92.88 285 VAL A CA 1
ATOM 2179 C C . VAL A 1 285 ? -10.166 7.387 -21.459 1.00 92.88 285 VAL A C 1
ATOM 2181 O O . VAL A 1 285 ? -9.885 8.471 -21.974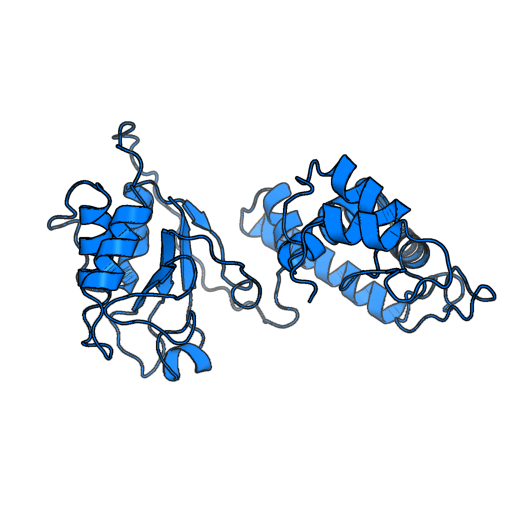 1.00 92.88 285 VAL A O 1
ATOM 2184 N N . GLN A 1 286 ? -9.855 7.114 -20.195 1.00 92.94 286 GLN A N 1
ATOM 2185 C CA . GLN A 1 286 ? -9.204 8.070 -19.306 1.00 92.94 286 GLN A CA 1
ATOM 2186 C C . GLN A 1 286 ? -7.690 7.902 -19.316 1.00 92.94 286 GLN A C 1
ATOM 2188 O O . GLN A 1 286 ? -7.169 6.797 -19.355 1.00 92.94 286 GLN A O 1
ATOM 2193 N N . ARG A 1 287 ? -6.980 9.020 -19.151 1.00 87.00 287 ARG A N 1
ATOM 2194 C CA . ARG A 1 287 ? -5.520 9.032 -18.977 1.00 87.00 287 ARG A CA 1
ATOM 2195 C C . ARG A 1 287 ? -5.054 8.302 -17.712 1.00 87.00 287 ARG A C 1
ATOM 2197 O O . ARG A 1 287 ? -3.953 7.768 -17.673 1.00 87.00 287 ARG A O 1
ATOM 2204 N N . ASP A 1 288 ? -5.832 8.412 -16.646 1.00 87.50 288 ASP A N 1
ATOM 2205 C CA . ASP A 1 288 ? -5.551 7.822 -15.346 1.00 87.50 288 ASP A CA 1
ATOM 2206 C C . ASP A 1 288 ? -6.874 7.642 -14.583 1.00 87.50 288 ASP A C 1
ATOM 2208 O O . ASP A 1 288 ? -7.965 7.912 -15.102 1.00 87.50 288 ASP A O 1
ATOM 2212 N N . ILE A 1 289 ? -6.782 7.173 -13.342 1.00 87.81 289 ILE A N 1
ATOM 2213 C CA . ILE A 1 289 ? -7.938 6.947 -12.469 1.00 87.81 289 ILE A CA 1
ATOM 2214 C C . ILE A 1 289 ? -8.749 8.229 -12.197 1.00 87.81 289 ILE A C 1
ATOM 2216 O O . ILE A 1 289 ? -9.944 8.170 -11.908 1.00 87.81 289 ILE A O 1
ATOM 2220 N N . TRP A 1 290 ? -8.128 9.403 -12.341 1.00 89.88 290 TRP A N 1
ATOM 2221 C CA . TRP A 1 290 ? -8.766 10.702 -12.203 1.00 89.88 290 TRP A CA 1
ATOM 2222 C C . TRP A 1 290 ? -9.197 11.223 -13.578 1.00 89.88 290 TRP A C 1
ATOM 2224 O O . TRP A 1 290 ? -8.410 11.743 -14.374 1.00 89.88 290 TRP A O 1
ATOM 2234 N N . ALA A 1 291 ? -10.504 11.172 -13.824 1.00 88.88 291 ALA A N 1
ATOM 2235 C CA . ALA A 1 291 ? -11.159 11.498 -15.094 1.00 88.88 291 ALA A CA 1
ATOM 2236 C C . ALA A 1 291 ? -10.962 12.934 -15.632 1.00 88.88 291 ALA A C 1
ATOM 2238 O O . ALA A 1 291 ? -11.532 13.307 -16.653 1.00 88.88 291 ALA A O 1
ATOM 2239 N N . GLY A 1 292 ? -10.157 13.769 -14.974 1.00 91.31 292 GLY A N 1
ATOM 2240 C CA . GLY A 1 292 ? -9.821 15.105 -15.443 1.00 91.31 292 GLY A CA 1
ATOM 2241 C C . GLY A 1 292 ? -8.843 15.832 -14.519 1.00 91.31 292 GLY A C 1
ATOM 2242 O O . GLY A 1 292 ? -8.600 15.389 -13.395 1.00 91.31 292 GLY A O 1
ATOM 2243 N N . PRO A 1 293 ? -8.282 16.971 -14.966 1.00 90.50 293 PRO A N 1
ATOM 2244 C CA . PRO A 1 293 ? -7.301 17.736 -14.195 1.00 90.50 293 PRO A CA 1
ATOM 2245 C C . PRO A 1 293 ? -7.827 18.202 -12.833 1.00 90.50 293 PRO A C 1
ATOM 2247 O O . PRO A 1 293 ? -7.077 18.169 -11.861 1.00 90.50 293 PRO A O 1
ATOM 2250 N N . GLY A 1 294 ? -9.109 18.566 -12.730 1.00 90.50 294 GLY A N 1
ATOM 2251 C CA . GLY A 1 294 ? -9.711 18.971 -11.458 1.00 90.50 294 GLY A CA 1
ATOM 2252 C C . GLY A 1 294 ? -9.769 17.833 -10.434 1.00 90.50 294 GLY A C 1
ATOM 2253 O O . GLY A 1 294 ? -9.312 18.013 -9.308 1.00 90.50 294 GLY A O 1
ATOM 2254 N N . TYR A 1 295 ? -10.209 16.638 -10.843 1.00 89.69 295 TYR A N 1
ATOM 2255 C CA . TYR A 1 295 ? -10.164 15.434 -10.003 1.00 89.69 295 TYR A CA 1
ATOM 2256 C C . TYR A 1 295 ? -8.735 15.097 -9.566 1.00 89.69 295 TYR A C 1
ATOM 2258 O O . TYR A 1 295 ? -8.487 14.845 -8.391 1.00 89.69 295 TYR A O 1
ATOM 2266 N N . ARG A 1 296 ? -7.779 15.183 -10.494 1.00 89.50 296 ARG A N 1
ATOM 2267 C CA . ARG A 1 296 ? -6.357 14.897 -10.253 1.00 89.50 296 ARG A CA 1
ATOM 2268 C C . ARG A 1 296 ? -5.731 15.840 -9.222 1.00 89.50 296 ARG A C 1
ATOM 2270 O O . ARG A 1 296 ? -4.915 15.416 -8.405 1.00 89.50 296 ARG A O 1
ATOM 2277 N N . ALA A 1 297 ? -6.115 17.115 -9.267 1.00 84.44 297 ALA A N 1
ATOM 2278 C CA . ALA A 1 297 ? -5.625 18.142 -8.356 1.00 84.44 297 ALA A CA 1
ATOM 2279 C C . ALA A 1 297 ? -6.304 18.078 -6.981 1.00 84.44 297 ALA A C 1
ATOM 2281 O O . ALA A 1 297 ? -5.631 18.204 -5.961 1.00 84.44 297 ALA A O 1
ATOM 2282 N N . LYS A 1 298 ? -7.631 17.903 -6.948 1.00 83.75 298 LYS A N 1
ATOM 2283 C CA . LYS A 1 298 ? -8.432 17.999 -5.719 1.00 83.75 298 LYS A CA 1
ATOM 2284 C C . LYS A 1 298 ? -8.560 16.685 -4.961 1.00 83.75 298 LYS A C 1
ATOM 2286 O O . LYS A 1 298 ? -8.777 16.731 -3.757 1.00 83.75 298 LYS A O 1
ATOM 2291 N N . LYS A 1 299 ? -8.414 15.550 -5.649 1.00 83.19 299 LYS A N 1
ATOM 2292 C CA . LYS A 1 299 ? -8.448 14.193 -5.086 1.00 83.19 299 LYS A CA 1
ATOM 2293 C C . LYS A 1 299 ? -9.628 13.980 -4.121 1.00 83.19 299 LYS A C 1
ATOM 2295 O O . LYS A 1 299 ? -9.400 13.643 -2.958 1.00 83.19 299 LYS A O 1
ATOM 2300 N N . PRO A 1 300 ? -10.879 14.233 -4.558 1.00 84.50 300 PRO A N 1
ATOM 2301 C CA . PRO A 1 300 ? -12.044 13.973 -3.717 1.00 84.50 300 PRO A CA 1
ATOM 2302 C C . PRO A 1 300 ? -12.147 12.483 -3.377 1.00 84.50 300 PRO A C 1
ATOM 2304 O O . PRO A 1 300 ? -11.455 11.648 -3.965 1.00 84.50 300 PRO A O 1
ATOM 2307 N N . HIS A 1 301 ? -13.038 12.154 -2.440 1.00 83.19 301 HIS A N 1
ATOM 2308 C CA . HIS A 1 301 ? -13.253 10.777 -2.011 1.00 83.19 301 HIS A CA 1
ATOM 2309 C C . HIS A 1 301 ? -13.518 9.848 -3.207 1.00 83.19 301 HIS A C 1
ATOM 2311 O O . HIS A 1 301 ? -14.406 10.105 -4.025 1.00 83.19 301 HIS A O 1
ATOM 2317 N N . LEU A 1 302 ? -12.748 8.763 -3.276 1.00 85.44 302 LEU A N 1
ATOM 2318 C CA . LEU A 1 302 ? -12.876 7.693 -4.255 1.00 85.44 302 LEU A CA 1
ATOM 2319 C C . LEU A 1 302 ? -13.217 6.402 -3.517 1.00 85.44 302 LEU A C 1
ATOM 2321 O O . LEU A 1 302 ? -12.480 5.987 -2.624 1.00 85.44 302 LEU A O 1
ATOM 2325 N N . ALA A 1 303 ? -14.298 5.756 -3.935 1.00 85.94 303 ALA A N 1
ATOM 2326 C CA . ALA A 1 303 ? -14.631 4.397 -3.535 1.00 85.94 303 ALA A CA 1
ATOM 2327 C C . ALA A 1 303 ? -14.392 3.436 -4.701 1.00 85.94 303 ALA A C 1
ATOM 2329 O O . ALA A 1 303 ? -14.739 3.759 -5.836 1.00 85.94 303 ALA A O 1
ATOM 2330 N N . LEU A 1 304 ? -13.785 2.281 -4.435 1.00 87.88 304 LEU A N 1
ATOM 2331 C CA . LEU A 1 304 ? -13.566 1.239 -5.433 1.00 87.88 304 LEU A CA 1
ATOM 2332 C C . LEU A 1 304 ? -14.408 0.018 -5.096 1.00 87.88 304 LEU A C 1
ATOM 2334 O O . LEU A 1 304 ? -14.562 -0.336 -3.935 1.00 87.88 304 LEU A O 1
ATOM 2338 N N . TYR A 1 305 ? -14.939 -0.621 -6.123 1.00 89.62 305 TYR A N 1
ATOM 2339 C CA . TYR A 1 305 ? -15.889 -1.709 -6.056 1.00 89.62 305 TYR A CA 1
ATOM 2340 C C . TYR A 1 305 ? -15.385 -2.854 -6.925 1.00 89.62 305 TYR A C 1
ATOM 2342 O O . TYR A 1 305 ? -15.024 -2.643 -8.084 1.00 89.62 305 TYR A O 1
ATOM 2350 N N . ARG A 1 306 ? -15.412 -4.071 -6.383 1.00 87.88 306 ARG A N 1
ATOM 2351 C CA . ARG A 1 306 ? -15.015 -5.295 -7.087 1.00 87.88 306 ARG A CA 1
ATOM 2352 C C . ARG A 1 306 ? -16.115 -6.348 -7.021 1.00 87.88 306 ARG A C 1
ATOM 2354 O O . ARG A 1 306 ? -16.655 -6.572 -5.941 1.00 87.88 306 ARG A O 1
ATOM 2361 N N . ALA A 1 307 ? -16.439 -6.944 -8.169 1.00 84.19 307 ALA A N 1
ATOM 2362 C CA . ALA A 1 307 ? -17.441 -8.005 -8.320 1.00 84.19 307 ALA A CA 1
ATOM 2363 C C . ALA A 1 307 ? -16.923 -9.396 -7.923 1.00 84.19 307 ALA A C 1
ATOM 2365 O O . ALA A 1 307 ? -15.688 -9.599 -7.932 1.00 84.19 307 ALA A O 1
#

Foldseek 3Di:
DFQAFQLVLLVLLPDDPPDPSRDQFDDPQRQGNVLSVCLCVVVVPDRRDTPAPLVVLVSCLCPQCPPQQVLLVCLLQVNDHDLLSNQQSVLVSDLQRARPVPQWRPQPPPPPRTHVQGSVNSSVLSVVSSVQLVVCVVVVDDNVVSSSCSSFAPPDDPDPDDDDDDDDDDDDDDPDADDFQLLQLLVQLVVQADAADPPQQLVSSQVSSVSSPQDHCDPPSRDRFLLPCPVVLVVSPWDKDPPPGRQVRDDDDRFKKKWAQADVVGDRSGHMWGDHNDFTTGSHTAPHPQNDPVCVVRVGDMIIIDD

pLDDT: mean 81.95, std 18.2, range [25.42, 98.62]